Protein AF-A0A0L1IL24-F1 (afdb_monomer)

Radius of gyration: 21.47 Å; Cα contacts (8 Å, |Δi|>4): 349; chains: 1; bounding box: 56×59×45 Å

Organism: Aspergillus nomiae NRRL (strain ATCC 15546 / NRRL 13137 / CBS 260.88 / M93) (NCBI:txid1509407)

Nearest PDB structures (foldseek):
  5bka-assembly2_F  TM=6.724E-01  e=4.016E-04  Streptomyces coelicolor A3(2)
  5bka-assembly1_B  TM=7.786E-01  e=2.383E-03  Streptomyces coelicolor A3(2)
  5bka-assembly2_E  TM=7.182E-01  e=2.383E-03  Streptomyces coelicolor A3(2)
  4leh-assembly1_C  TM=7.958E-01  e=1.184E-02  [Clostridium] scindens ATCC 35704
  4l8p-assembly1_A  TM=6.908E-01  e=2.413E-02  Peptacetobacter hiranonis DSM 13275

InterPro domains:
  IPR032710 NTF2-like domain superfamily [SSF54427] (107-238)

Sequence (258 aa):
MNLGGCSEKTVLSAFKEMNSVQSRHSVDGLWLRHVHRVMDDGGVSSTDLKERFPSIPQKTTAISLDNQLFSPERSKVAPSVMPHLISAVTGAELNANGPRTLAQSFYYQYATAIAAKHLWDQEVPRFYADNAVFHNQNGVDYRGDQIWPWATRLFGEFEKLSHDFVRIWEVQNDDGTVDLVSQIVRHIWAPGNNSDQPTVSIPLSMVCKISANNTPRTVGGLQFSEVWLYWDTTSLLPYFPADSVVLSSRNIFDQEAK

Structure (mmCIF, N/CA/C/O backbone):
data_AF-A0A0L1IL24-F1
#
_entry.id   AF-A0A0L1IL24-F1
#
loop_
_atom_site.group_PDB
_atom_site.id
_atom_site.type_symbol
_atom_site.label_atom_id
_atom_site.label_alt_id
_atom_site.label_comp_id
_atom_site.label_asym_id
_atom_site.label_entity_id
_atom_site.label_seq_id
_atom_site.pdbx_PDB_ins_code
_atom_site.Cartn_x
_atom_site.Cartn_y
_atom_site.Cartn_z
_atom_site.occupancy
_atom_site.B_iso_or_equiv
_atom_site.auth_seq_id
_atom_site.auth_comp_id
_atom_site.auth_asym_id
_atom_site.auth_atom_id
_atom_site.pdbx_PDB_model_num
ATOM 1 N N . MET A 1 1 ? -34.459 14.656 13.031 1.00 30.53 1 MET A N 1
ATOM 2 C CA . MET A 1 1 ? -33.741 14.557 11.743 1.00 30.53 1 MET A CA 1
ATOM 3 C C . MET A 1 1 ? -33.303 13.113 11.596 1.00 30.53 1 MET A C 1
ATOM 5 O O . MET A 1 1 ? -32.505 12.660 12.402 1.00 30.53 1 MET A O 1
ATOM 9 N N . ASN A 1 2 ? -33.923 12.373 10.674 1.00 22.05 2 ASN A N 1
ATOM 10 C CA . ASN A 1 2 ? -33.591 10.974 10.402 1.00 22.05 2 ASN A CA 1
ATOM 11 C C . ASN A 1 2 ? -32.279 10.925 9.615 1.00 22.05 2 ASN A C 1
ATOM 13 O O . ASN A 1 2 ? -32.232 11.405 8.485 1.00 22.05 2 ASN A O 1
ATOM 17 N N . LEU A 1 3 ? -31.231 10.360 10.213 1.00 25.83 3 LEU A N 1
ATOM 18 C CA . LEU A 1 3 ? -30.038 9.937 9.487 1.00 25.83 3 LEU A CA 1
ATOM 19 C C . LEU A 1 3 ? -30.411 8.660 8.727 1.00 25.83 3 LEU A C 1
ATOM 21 O O . LEU A 1 3 ? -30.790 7.658 9.331 1.00 25.83 3 LEU A O 1
ATOM 25 N N . GLY A 1 4 ? -30.409 8.748 7.398 1.00 25.56 4 GLY A N 1
ATOM 26 C CA . GLY A 1 4 ? -30.762 7.647 6.510 1.00 25.56 4 GLY A CA 1
ATOM 27 C C . GLY A 1 4 ? -29.810 6.472 6.704 1.00 25.56 4 GLY A C 1
ATOM 28 O O . GLY A 1 4 ? -28.605 6.612 6.512 1.00 25.56 4 GLY A O 1
ATOM 29 N N . GLY A 1 5 ? -30.366 5.321 7.083 1.00 27.41 5 GLY A N 1
ATOM 30 C CA . GLY A 1 5 ? -29.639 4.060 7.135 1.00 27.41 5 GLY A CA 1
ATOM 31 C C . GLY A 1 5 ? -29.077 3.730 5.756 1.00 27.41 5 GLY A C 1
ATOM 32 O O . GLY A 1 5 ? -29.824 3.594 4.785 1.00 27.41 5 GLY A O 1
ATOM 33 N N . CYS A 1 6 ? -27.753 3.632 5.669 1.00 36.69 6 CYS A N 1
ATOM 34 C CA . CYS A 1 6 ? -27.078 3.136 4.482 1.00 36.69 6 CYS A CA 1
ATOM 35 C C . CYS A 1 6 ? -27.458 1.657 4.326 1.00 36.69 6 CYS A C 1
ATOM 37 O O . CYS A 1 6 ? -27.092 0.827 5.154 1.00 36.69 6 CYS A O 1
ATOM 39 N N . SER A 1 7 ? -28.282 1.343 3.325 1.00 39.56 7 SER A N 1
ATOM 40 C CA . SER A 1 7 ? -28.797 -0.013 3.136 1.00 39.56 7 SER A CA 1
ATOM 41 C C . SER A 1 7 ? -27.683 -0.963 2.692 1.00 39.56 7 SER A C 1
ATOM 43 O O . SER A 1 7 ? -26.887 -0.606 1.828 1.00 39.56 7 SER A O 1
ATOM 45 N N . GLU A 1 8 ? -27.701 -2.192 3.199 1.00 37.12 8 GLU A N 1
ATOM 46 C CA . GLU A 1 8 ? -26.885 -3.364 2.823 1.00 37.12 8 GLU A CA 1
ATOM 47 C C . GLU A 1 8 ? -26.631 -3.512 1.303 1.00 37.12 8 GLU A C 1
ATOM 49 O O . GLU A 1 8 ? -25.557 -3.921 0.857 1.00 37.12 8 GLU A O 1
ATOM 54 N N . LYS A 1 9 ? -27.584 -3.061 0.474 1.00 37.56 9 LYS A N 1
ATOM 55 C CA . LYS A 1 9 ? -27.475 -3.011 -0.993 1.00 37.56 9 LYS A CA 1
ATOM 56 C C . LYS A 1 9 ? -26.315 -2.145 -1.501 1.00 37.56 9 LYS A C 1
ATOM 58 O O . LYS A 1 9 ? -25.768 -2.447 -2.558 1.00 37.56 9 LYS A O 1
ATOM 63 N N . THR A 1 10 ? -25.925 -1.099 -0.775 1.00 42.25 10 THR A N 1
ATOM 64 C CA . THR A 1 10 ? -24.838 -0.179 -1.151 1.00 42.25 10 THR A CA 1
ATOM 65 C C . THR A 1 10 ? -23.470 -0.843 -0.996 1.00 42.25 10 THR A C 1
ATOM 67 O O . THR A 1 10 ? -22.622 -0.710 -1.876 1.00 42.25 10 THR A O 1
ATOM 70 N N . VAL A 1 11 ? -23.283 -1.620 0.075 1.00 41.38 11 VAL A N 1
ATOM 71 C CA . VAL A 1 11 ? -22.050 -2.376 0.348 1.00 41.38 11 VAL A CA 1
ATOM 72 C C . VAL A 1 11 ? -21.882 -3.487 -0.695 1.00 41.38 11 VAL A C 1
ATOM 74 O O . VAL A 1 11 ? -20.874 -3.536 -1.397 1.00 41.38 11 VAL A O 1
ATOM 77 N N . LEU A 1 12 ? -22.928 -4.289 -0.918 1.00 43.69 12 LEU A N 1
ATOM 78 C CA . LEU A 1 12 ? -22.959 -5.324 -1.960 1.00 43.69 12 LEU A CA 1
ATOM 79 C C . LEU A 1 12 ? -22.771 -4.763 -3.382 1.00 43.69 12 LEU A C 1
ATOM 81 O O . LEU A 1 12 ? -22.179 -5.429 -4.230 1.00 43.69 12 LEU A O 1
ATOM 85 N N . SER A 1 13 ? -23.264 -3.554 -3.669 1.00 42.97 13 SER A N 1
ATOM 86 C CA . SER A 1 13 ? -23.062 -2.898 -4.967 1.00 42.97 13 SER A CA 1
ATOM 87 C C . SER A 1 13 ? -21.610 -2.459 -5.170 1.00 42.97 13 SER A C 1
ATOM 89 O O . SER A 1 13 ? -21.084 -2.649 -6.264 1.00 42.97 13 SER A O 1
ATOM 91 N N . ALA A 1 14 ? -20.953 -1.925 -4.134 1.00 46.62 14 ALA A N 1
ATOM 92 C CA . ALA A 1 14 ? -19.541 -1.545 -4.194 1.00 46.62 14 ALA A CA 1
ATOM 93 C C . ALA A 1 14 ? -18.642 -2.767 -4.456 1.00 46.62 14 ALA A C 1
ATOM 95 O O . ALA A 1 14 ? -17.796 -2.728 -5.349 1.00 46.62 14 ALA A O 1
ATOM 96 N N . PHE A 1 15 ? -18.898 -3.889 -3.775 1.00 46.19 15 PHE A N 1
ATOM 97 C CA . PHE A 1 15 ? -18.158 -5.136 -3.993 1.00 46.19 15 PHE A CA 1
ATOM 98 C C . PHE A 1 15 ? -18.446 -5.780 -5.361 1.00 46.19 15 PHE A C 1
ATOM 100 O O . PHE A 1 15 ? -17.533 -6.269 -6.020 1.00 46.19 15 PHE A O 1
ATOM 107 N N . LYS A 1 16 ? -19.686 -5.724 -5.870 1.00 49.44 16 LYS A N 1
ATOM 108 C CA . LYS A 1 16 ? -20.003 -6.190 -7.237 1.00 49.44 16 LYS A CA 1
ATOM 109 C C . LYS A 1 16 ? -19.302 -5.365 -8.321 1.00 49.44 16 LYS A C 1
ATOM 111 O O . LYS A 1 16 ? -18.848 -5.933 -9.315 1.00 49.44 16 LYS A O 1
ATOM 116 N N . GLU A 1 17 ? -19.188 -4.052 -8.127 1.00 48.25 17 GLU A N 1
ATOM 117 C CA . GLU A 1 17 ? -18.434 -3.161 -9.016 1.00 48.25 17 GLU A CA 1
ATOM 118 C C . GLU A 1 17 ? -16.936 -3.536 -9.008 1.00 48.25 17 GLU A C 1
ATOM 120 O O . GLU A 1 17 ? -16.343 -3.699 -10.077 1.00 48.25 17 GLU A O 1
ATOM 125 N N . MET A 1 18 ? -16.367 -3.835 -7.828 1.00 49.47 18 MET A N 1
ATOM 126 C CA . MET A 1 18 ? -15.002 -4.369 -7.668 1.00 49.47 18 MET A CA 1
ATOM 127 C C . MET A 1 18 ? -14.793 -5.712 -8.402 1.00 49.47 18 MET A C 1
ATOM 129 O O . MET A 1 18 ? -13.779 -5.884 -9.084 1.00 49.47 18 MET A O 1
ATOM 133 N N . ASN A 1 19 ? -15.763 -6.638 -8.338 1.00 44.53 19 ASN A N 1
ATOM 134 C CA . ASN A 1 19 ? -15.685 -7.958 -8.992 1.00 44.53 19 ASN A CA 1
ATOM 135 C C . ASN A 1 19 ? -15.616 -7.839 -10.526 1.00 44.53 19 ASN A C 1
ATOM 137 O O . ASN A 1 19 ? -14.986 -8.660 -11.197 1.00 44.53 19 ASN A O 1
ATOM 141 N N . SER A 1 20 ? -16.268 -6.825 -11.103 1.00 45.00 20 SER A N 1
ATOM 142 C CA . SER A 1 20 ? -16.340 -6.642 -12.558 1.00 45.00 20 SER A CA 1
ATOM 143 C C . SER A 1 20 ? -15.012 -6.199 -13.186 1.00 45.00 20 SER A C 1
ATOM 145 O O . SER A 1 20 ? -14.735 -6.542 -14.336 1.00 45.00 20 SER A O 1
ATOM 147 N N . VAL A 1 21 ? -14.172 -5.494 -12.419 1.00 42.38 21 VAL A N 1
ATOM 148 C CA . VAL A 1 21 ? -12.882 -4.960 -12.881 1.00 42.38 21 VAL A CA 1
ATOM 149 C C . VAL A 1 21 ? -11.762 -6.004 -12.763 1.00 42.38 21 VAL A C 1
ATOM 151 O O . VAL A 1 21 ? -10.908 -6.067 -13.642 1.00 42.38 21 VAL A O 1
ATOM 154 N N . GLN A 1 22 ? -11.782 -6.873 -11.742 1.00 41.22 22 GLN A N 1
ATOM 155 C CA . GLN A 1 22 ? -10.706 -7.856 -11.499 1.00 41.22 22 GLN A CA 1
ATOM 156 C C . GLN A 1 22 ? -10.981 -9.285 -12.011 1.00 41.22 22 GLN A C 1
ATOM 158 O O . GLN A 1 22 ? -10.037 -10.044 -12.240 1.00 41.22 22 GLN A O 1
ATOM 163 N N . SER A 1 23 ? -12.241 -9.667 -12.264 1.00 40.59 23 SER A N 1
ATOM 164 C CA . SER A 1 23 ? -12.596 -11.025 -12.735 1.00 40.59 23 SER A CA 1
ATOM 165 C C . SER A 1 23 ? -12.109 -11.374 -14.146 1.00 40.59 23 SER A C 1
ATOM 167 O O . SER A 1 23 ? -12.217 -12.528 -14.554 1.00 40.59 23 SER A O 1
ATOM 169 N N . ARG A 1 24 ? -11.543 -10.420 -14.897 1.00 41.47 24 ARG A N 1
ATOM 170 C CA . ARG A 1 24 ? -10.957 -10.717 -16.212 1.00 41.47 24 ARG A CA 1
ATOM 171 C C . ARG A 1 24 ? -9.568 -11.359 -16.131 1.00 41.47 24 ARG A C 1
ATOM 173 O O . ARG A 1 24 ? -9.194 -12.014 -17.099 1.00 41.47 24 ARG A O 1
ATOM 180 N N . HIS A 1 25 ? -8.839 -11.235 -15.011 1.00 41.09 25 HIS A N 1
ATOM 181 C CA . HIS A 1 25 ? -7.426 -11.655 -14.937 1.00 41.09 25 HIS A CA 1
ATOM 182 C C . HIS A 1 25 ? -6.978 -12.376 -13.642 1.00 41.09 25 HIS A C 1
ATOM 184 O O . HIS A 1 25 ? -5.832 -12.809 -13.577 1.00 41.09 25 HIS A O 1
ATOM 190 N N . SER A 1 26 ? -7.832 -12.571 -12.626 1.00 39.12 26 SER A N 1
ATOM 191 C CA . SER A 1 26 ? -7.454 -13.323 -11.408 1.00 39.12 26 SER A CA 1
ATOM 192 C C . SER A 1 26 ? -7.795 -14.815 -11.524 1.00 39.12 26 SER A C 1
ATOM 194 O O . SER A 1 26 ? -8.965 -15.177 -11.645 1.00 39.12 26 SER A O 1
ATOM 196 N N . VAL A 1 27 ? -6.775 -15.679 -11.481 1.00 37.03 27 VAL A N 1
ATOM 197 C CA . VAL A 1 27 ? -6.890 -17.121 -11.772 1.00 37.03 27 VAL A CA 1
ATOM 198 C C . VAL A 1 27 ? -7.478 -17.953 -10.622 1.00 37.03 27 VAL A C 1
ATOM 200 O O . VAL A 1 27 ? -7.986 -19.032 -10.894 1.00 37.03 27 VAL A O 1
ATOM 203 N N . ASP A 1 28 ? -7.545 -17.476 -9.373 1.00 45.31 28 ASP A N 1
ATOM 204 C CA . ASP A 1 28 ? -7.780 -18.410 -8.250 1.00 45.31 28 ASP A CA 1
ATOM 205 C C . ASP A 1 28 ? -8.986 -18.168 -7.341 1.00 45.31 28 ASP A C 1
ATOM 207 O O . ASP A 1 28 ? -9.130 -18.870 -6.343 1.00 45.31 28 ASP A O 1
ATOM 211 N N . GLY A 1 29 ? -9.900 -17.232 -7.630 1.00 39.72 29 GLY A N 1
ATOM 212 C CA . GLY A 1 29 ? -11.165 -17.093 -6.874 1.00 39.72 29 GLY A CA 1
ATOM 213 C C . GLY A 1 29 ? -11.027 -16.933 -5.341 1.00 39.72 29 GLY A C 1
ATOM 214 O O . GLY A 1 29 ? -12.032 -16.919 -4.630 1.00 39.72 29 GLY A O 1
ATOM 215 N N . LEU A 1 30 ? -9.801 -16.811 -4.819 1.00 45.09 30 LEU A N 1
ATOM 216 C CA . LEU A 1 30 ? -9.450 -16.680 -3.407 1.00 45.09 30 LEU A CA 1
ATOM 217 C C . LEU A 1 30 ? -9.927 -15.326 -2.887 1.00 45.09 30 LEU A C 1
ATOM 219 O O . LEU A 1 30 ? -10.472 -15.230 -1.793 1.00 45.09 30 LEU A O 1
ATOM 223 N N . TRP A 1 31 ? -9.813 -14.313 -3.747 1.00 46.78 31 TRP A N 1
ATOM 224 C CA . TRP A 1 31 ? -10.365 -12.983 -3.552 1.00 46.78 31 TRP A CA 1
ATOM 225 C C . TRP A 1 31 ? -11.890 -13.011 -3.401 1.00 46.78 31 TRP A C 1
ATOM 227 O O . TRP A 1 31 ? -12.410 -12.479 -2.426 1.00 46.78 31 TRP A O 1
ATOM 237 N N . LEU A 1 32 ? -12.605 -13.720 -4.290 1.00 44.03 32 LEU A N 1
ATOM 238 C CA . LEU A 1 32 ? -14.055 -13.899 -4.165 1.00 44.03 32 LEU A CA 1
ATOM 239 C C . LEU A 1 32 ? -14.399 -14.583 -2.844 1.00 44.03 32 LEU A C 1
ATOM 241 O O . LEU A 1 32 ? -15.308 -14.124 -2.179 1.00 44.03 32 LEU A O 1
ATOM 245 N N . ARG A 1 33 ? -13.667 -15.620 -2.416 1.00 48.12 33 ARG A N 1
ATOM 246 C CA . ARG A 1 33 ? -13.925 -16.294 -1.129 1.00 48.12 33 ARG A CA 1
ATOM 247 C C . ARG A 1 33 ? -13.598 -15.433 0.089 1.00 48.12 33 ARG A C 1
ATOM 249 O O . ARG A 1 33 ? -14.267 -15.586 1.101 1.00 48.12 33 ARG A O 1
ATOM 256 N N . HIS A 1 34 ? -12.597 -14.560 0.021 1.00 50.50 34 HIS A N 1
ATOM 257 C CA . HIS A 1 34 ? -12.254 -13.651 1.116 1.00 50.50 34 HIS A CA 1
ATOM 258 C C . HIS A 1 34 ? -13.281 -12.518 1.227 1.00 50.50 34 HIS A C 1
ATOM 260 O O . HIS A 1 34 ? -13.823 -12.297 2.302 1.00 50.50 34 HIS A O 1
ATOM 266 N N . VAL A 1 35 ? -13.643 -11.895 0.102 1.00 50.44 35 VAL A N 1
ATOM 267 C CA . VAL A 1 35 ? -14.731 -10.907 0.034 1.00 50.44 35 VAL A CA 1
ATOM 268 C C . VAL A 1 35 ? -16.069 -11.550 0.421 1.00 50.44 35 VAL A C 1
ATOM 270 O O . VAL A 1 35 ? -16.812 -10.971 1.199 1.00 50.44 35 VAL A O 1
ATOM 273 N N . HIS A 1 36 ? -16.357 -12.776 -0.034 1.00 47.56 36 HIS A N 1
ATOM 274 C CA . HIS A 1 36 ? -17.535 -13.534 0.399 1.00 47.56 36 HIS A CA 1
ATOM 275 C C . HIS A 1 36 ? -17.484 -13.893 1.881 1.00 47.56 36 HIS A C 1
ATOM 277 O O . HIS A 1 36 ? -18.503 -13.755 2.524 1.00 47.56 36 HIS A O 1
ATOM 283 N N . ARG A 1 37 ? -16.344 -14.279 2.467 1.00 48.00 37 ARG A N 1
ATOM 284 C CA . ARG A 1 37 ? -16.239 -14.534 3.917 1.00 48.00 37 ARG A CA 1
ATOM 285 C C . ARG A 1 37 ? -16.504 -13.270 4.736 1.00 48.00 37 ARG A C 1
ATOM 287 O O . ARG A 1 37 ? -17.227 -13.342 5.718 1.00 48.00 37 ARG A O 1
ATOM 294 N N . VAL A 1 38 ? -15.987 -12.121 4.297 1.00 48.53 38 VAL A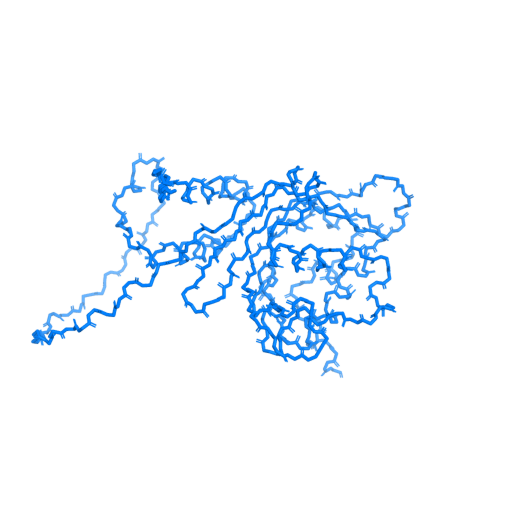 N 1
ATOM 295 C CA . VAL A 1 38 ? -16.308 -10.808 4.888 1.00 48.53 38 VAL A CA 1
ATOM 296 C C . VAL A 1 38 ? -17.810 -10.481 4.755 1.00 48.53 38 VAL A C 1
ATOM 298 O O . VAL A 1 38 ? -18.340 -9.718 5.556 1.00 48.53 38 VAL A O 1
ATOM 301 N N . MET A 1 39 ? -18.517 -11.074 3.784 1.00 40.91 39 MET A N 1
ATOM 302 C CA . MET A 1 39 ? -19.952 -10.858 3.546 1.00 40.91 39 MET A CA 1
ATOM 303 C C . MET A 1 39 ? -20.893 -11.947 4.120 1.00 40.91 39 MET A C 1
ATOM 305 O O . MET A 1 39 ? -22.024 -11.621 4.469 1.00 40.91 39 MET A O 1
ATOM 309 N N . ASP A 1 40 ? -20.480 -13.214 4.231 1.00 39.72 40 ASP A N 1
ATOM 310 C CA . ASP A 1 40 ? -21.334 -14.369 4.575 1.00 39.72 40 ASP A CA 1
ATOM 311 C C . ASP A 1 40 ? -21.575 -14.495 6.091 1.00 39.72 40 ASP A C 1
ATOM 313 O O . ASP A 1 40 ? -22.635 -14.976 6.498 1.00 39.72 40 ASP A O 1
ATOM 317 N N . ASP A 1 41 ? -20.684 -13.954 6.931 1.00 42.78 41 ASP A N 1
ATOM 318 C CA . ASP A 1 41 ? -20.945 -13.765 8.370 1.00 42.78 41 ASP A CA 1
ATOM 319 C C . ASP A 1 41 ? -22.056 -12.712 8.633 1.00 42.78 41 ASP A C 1
ATOM 321 O O . ASP A 1 41 ? -22.499 -12.534 9.766 1.00 42.78 41 ASP A O 1
ATOM 325 N N . GLY A 1 42 ? -22.567 -12.061 7.574 1.00 40.31 42 GLY A N 1
ATOM 326 C CA . GLY A 1 42 ? -23.728 -11.162 7.569 1.00 40.31 42 GLY A CA 1
ATOM 327 C C . GLY A 1 42 ? -25.078 -11.808 7.206 1.00 40.31 42 GLY A C 1
ATOM 328 O O . GLY A 1 42 ? -26.080 -11.102 7.148 1.00 40.31 42 GLY A O 1
ATOM 329 N N . GLY A 1 43 ? -25.149 -13.128 6.978 1.00 33.34 43 GLY A N 1
ATOM 330 C CA . GLY A 1 43 ? -26.419 -13.868 6.903 1.00 33.34 43 GLY A CA 1
ATOM 331 C C . GLY A 1 43 ? -27.268 -13.670 5.636 1.00 33.34 43 GLY A C 1
ATOM 332 O O . GLY A 1 43 ? -28.419 -13.241 5.725 1.00 33.34 43 GLY A O 1
ATOM 333 N N . VAL A 1 44 ? -26.775 -14.091 4.463 1.00 33.53 44 VAL A N 1
ATOM 334 C CA . VAL A 1 44 ? -27.574 -14.141 3.217 1.00 33.53 44 VAL A CA 1
ATOM 335 C C . VAL A 1 44 ? -27.673 -15.570 2.657 1.00 33.53 44 VAL A C 1
ATOM 337 O O . VAL A 1 44 ? -26.682 -16.275 2.497 1.00 33.53 44 VAL A O 1
ATOM 340 N N . SER A 1 45 ? -28.899 -16.008 2.337 1.00 32.47 45 SER A N 1
ATOM 341 C CA . SER A 1 45 ? -29.210 -17.326 1.756 1.00 32.47 45 SER A CA 1
ATOM 342 C C . SER A 1 45 ? -28.815 -17.429 0.273 1.00 32.47 45 SER A C 1
ATOM 344 O O . SER A 1 45 ? -29.189 -16.594 -0.548 1.00 32.47 45 SER A O 1
ATOM 346 N N . SER A 1 46 ? -28.136 -18.525 -0.082 1.00 34.66 46 SER A N 1
ATOM 347 C CA . SER A 1 46 ? -27.540 -18.861 -1.392 1.00 34.66 46 SER A CA 1
ATOM 348 C C . SER A 1 46 ? -28.526 -19.080 -2.566 1.00 34.66 46 SER A C 1
ATOM 350 O O . SER A 1 46 ? -28.119 -19.560 -3.629 1.00 34.66 46 SER A O 1
ATOM 352 N N . THR A 1 47 ? -29.821 -18.795 -2.437 1.00 30.19 47 THR A N 1
ATOM 353 C CA . THR A 1 47 ? -30.825 -19.288 -3.402 1.00 30.19 47 THR A CA 1
ATOM 354 C C . THR A 1 47 ? -31.070 -18.437 -4.656 1.00 30.19 47 THR A C 1
ATOM 356 O O . THR A 1 47 ? -31.668 -18.961 -5.590 1.00 30.19 47 THR A O 1
ATOM 359 N N . ASP A 1 48 ? -30.533 -17.219 -4.777 1.00 32.84 48 ASP A N 1
ATOM 360 C CA . ASP A 1 48 ? -30.834 -16.327 -5.923 1.00 32.84 48 ASP A CA 1
ATOM 361 C C . ASP A 1 48 ? -29.783 -16.300 -7.059 1.00 32.84 48 ASP A C 1
ATOM 363 O O . ASP A 1 48 ? -29.881 -15.506 -7.994 1.00 32.84 48 ASP A O 1
ATOM 367 N N . LEU A 1 49 ? -28.775 -17.180 -7.043 1.00 32.53 49 LEU A N 1
ATOM 368 C CA . LEU A 1 49 ? -27.672 -17.166 -8.027 1.00 32.53 49 LEU A CA 1
ATOM 369 C C . LEU A 1 49 ? -27.814 -18.149 -9.208 1.00 32.53 49 LEU A C 1
ATOM 371 O O . LEU A 1 49 ? -26.887 -18.279 -10.007 1.00 32.53 49 LEU A O 1
ATOM 375 N N . LYS A 1 50 ? -28.954 -18.837 -9.368 1.00 30.77 50 LYS A N 1
ATOM 376 C CA . LYS A 1 50 ? -29.103 -19.905 -10.382 1.00 30.77 50 LYS A CA 1
ATOM 377 C C . LYS A 1 50 ? -29.584 -19.481 -11.776 1.00 30.77 50 LYS A C 1
ATOM 379 O O . LYS A 1 50 ? -29.515 -20.305 -12.680 1.00 30.77 50 LYS A O 1
ATOM 384 N N . GLU A 1 51 ? -30.020 -18.242 -12.006 1.00 31.52 51 GLU A N 1
ATOM 385 C CA . GLU A 1 51 ? -30.755 -17.923 -13.248 1.00 31.52 51 GLU A CA 1
ATOM 386 C C . GLU A 1 51 ? -29.977 -17.258 -14.400 1.00 31.52 51 GLU A C 1
ATOM 388 O O . GLU A 1 51 ? -30.601 -16.904 -15.399 1.00 31.52 51 GLU A O 1
ATOM 393 N N . ARG A 1 52 ? -28.642 -17.098 -14.368 1.00 30.09 52 ARG A N 1
ATOM 394 C CA . ARG A 1 52 ? -27.961 -16.376 -15.477 1.00 30.09 52 ARG A CA 1
ATOM 395 C C . ARG A 1 52 ? -26.692 -16.944 -16.111 1.00 30.09 52 ARG A C 1
ATOM 397 O O . ARG A 1 52 ? -26.162 -16.279 -16.995 1.00 30.09 52 ARG A O 1
ATOM 404 N N . PHE A 1 53 ? -26.251 -18.163 -15.799 1.00 29.19 53 PHE A N 1
ATOM 405 C CA . PHE A 1 53 ? -25.113 -18.767 -16.515 1.00 29.19 53 PHE A CA 1
ATOM 406 C C . PHE A 1 53 ? -25.293 -20.282 -16.733 1.00 29.19 53 PHE A C 1
ATOM 408 O O . PHE A 1 53 ? -25.632 -20.987 -15.781 1.00 29.19 53 PHE A O 1
ATOM 415 N N . PRO A 1 54 ? -25.086 -20.812 -17.959 1.00 30.02 54 PRO A N 1
ATOM 416 C CA . PRO A 1 54 ? -25.193 -22.241 -18.220 1.00 30.02 54 PRO A CA 1
ATOM 417 C C . PRO A 1 54 ? -24.040 -23.016 -17.561 1.00 30.02 54 PRO A C 1
ATOM 419 O O . PRO A 1 54 ? -22.868 -22.670 -17.674 1.00 30.02 54 PRO A O 1
ATOM 422 N N . SER A 1 55 ? -24.453 -24.061 -16.849 1.00 31.84 55 SER A N 1
ATOM 423 C CA . SER A 1 55 ? -23.703 -25.086 -16.113 1.00 31.84 55 SER A CA 1
ATOM 424 C C . SER A 1 55 ? -22.311 -25.490 -16.641 1.00 31.84 55 SER A C 1
ATOM 426 O O . SER A 1 55 ? -22.151 -25.944 -17.770 1.00 31.84 55 SER A O 1
ATOM 428 N N . ILE A 1 56 ? -21.324 -25.467 -15.735 1.00 30.33 56 ILE A N 1
ATOM 429 C CA . ILE A 1 56 ? -20.114 -26.306 -15.788 1.00 30.33 56 ILE A CA 1
ATOM 430 C C . ILE A 1 56 ? -20.388 -27.539 -14.899 1.00 30.33 56 ILE A C 1
ATOM 432 O O . ILE A 1 56 ? -20.901 -27.369 -13.788 1.00 30.33 56 ILE A O 1
ATOM 436 N N . PRO A 1 57 ? -20.110 -28.776 -15.350 1.00 29.12 57 PRO A N 1
ATOM 437 C CA . PRO A 1 57 ? -20.551 -29.988 -14.663 1.00 29.12 57 PRO A CA 1
ATOM 438 C C . PRO A 1 57 ? -19.821 -30.198 -13.330 1.00 29.12 57 PRO A C 1
ATOM 440 O O . PRO A 1 57 ? -18.602 -30.360 -13.287 1.00 29.12 57 PRO A O 1
ATOM 443 N N . GLN A 1 58 ? -20.585 -30.261 -12.237 1.00 30.08 58 GLN A N 1
ATOM 444 C CA . GLN A 1 58 ? -20.099 -30.762 -10.955 1.00 30.08 58 GLN A CA 1
ATOM 445 C C . GLN A 1 58 ? -20.181 -32.290 -10.941 1.00 30.08 58 GLN A C 1
ATOM 447 O O . GLN A 1 58 ? -21.244 -32.880 -11.120 1.00 30.08 58 GLN A O 1
ATOM 452 N N . LYS A 1 59 ? -19.038 -32.936 -10.714 1.00 28.67 59 LYS A N 1
ATOM 453 C CA . LYS A 1 59 ? -18.944 -34.374 -10.470 1.00 28.67 59 LYS A CA 1
ATOM 454 C C . LYS A 1 59 ? -19.329 -34.624 -9.009 1.00 28.67 59 LYS A C 1
ATOM 456 O O . LYS A 1 59 ? -18.538 -34.369 -8.107 1.00 28.67 59 LYS A O 1
ATOM 461 N N . THR A 1 60 ? -20.564 -35.055 -8.775 1.00 29.14 60 THR A N 1
ATOM 462 C CA . THR A 1 60 ? -21.071 -35.396 -7.441 1.00 29.14 60 THR A CA 1
ATOM 463 C C . THR A 1 60 ? -20.631 -36.809 -7.066 1.00 29.14 60 THR A C 1
ATOM 465 O O . THR A 1 60 ? -21.022 -37.771 -7.723 1.00 29.14 60 THR A O 1
ATOM 468 N N . THR A 1 61 ? -19.868 -36.946 -5.983 1.00 27.86 61 THR A N 1
ATOM 469 C CA . THR A 1 61 ? -19.759 -38.211 -5.244 1.00 27.86 61 THR A CA 1
ATOM 470 C C . THR A 1 61 ? -20.517 -38.018 -3.938 1.00 27.86 61 THR A C 1
ATOM 472 O O . THR A 1 61 ? -20.104 -37.230 -3.091 1.00 27.86 61 THR A O 1
ATOM 475 N N . ALA A 1 62 ? -21.666 -38.679 -3.809 1.00 26.94 62 ALA A N 1
ATOM 476 C CA . ALA A 1 62 ? -22.467 -38.671 -2.594 1.00 26.94 62 ALA A CA 1
ATOM 477 C C . ALA A 1 62 ? -21.811 -39.569 -1.536 1.00 26.94 62 ALA A C 1
ATOM 479 O O . ALA A 1 62 ? -21.545 -40.740 -1.801 1.00 26.94 62 ALA A O 1
ATOM 480 N N . ILE A 1 63 ? -21.581 -39.030 -0.339 1.00 27.95 63 ILE A N 1
ATOM 481 C CA . ILE A 1 63 ? -21.328 -39.823 0.865 1.00 27.95 63 ILE A CA 1
ATOM 482 C C . ILE A 1 63 ? -22.541 -39.620 1.769 1.00 27.95 63 ILE A C 1
ATOM 484 O O . ILE A 1 63 ? -22.814 -38.511 2.221 1.00 27.95 63 ILE A O 1
ATOM 488 N N . SER A 1 64 ? -23.292 -40.703 1.957 1.00 31.06 64 SER A N 1
ATOM 489 C CA . SER A 1 64 ? -24.372 -40.826 2.934 1.00 31.06 64 SER A CA 1
ATOM 490 C C . SER A 1 64 ? -23.761 -40.952 4.325 1.00 31.06 64 SER A C 1
ATOM 492 O O . SER A 1 64 ? -22.906 -41.814 4.525 1.00 31.06 64 SER A O 1
ATOM 494 N N . LEU A 1 65 ? -24.206 -40.134 5.277 1.00 29.20 65 LEU A N 1
ATOM 495 C CA . LEU A 1 65 ? -23.957 -40.347 6.699 1.00 29.20 65 LEU A CA 1
ATOM 496 C C . LEU A 1 65 ? -25.268 -40.174 7.461 1.00 29.20 65 LEU A C 1
ATOM 498 O O . LEU A 1 65 ? -25.971 -39.175 7.317 1.00 29.20 65 LEU A O 1
ATOM 502 N N . ASP A 1 66 ? -25.581 -41.229 8.201 1.00 28.77 66 ASP A N 1
ATOM 503 C CA . ASP A 1 66 ? -26.822 -41.491 8.906 1.00 28.77 66 ASP A CA 1
ATOM 504 C C . ASP A 1 66 ? -27.181 -40.450 9.971 1.00 28.77 66 ASP A C 1
ATOM 506 O O . ASP A 1 66 ? -26.337 -39.890 10.672 1.00 28.77 66 ASP A O 1
ATOM 510 N N . ASN A 1 67 ? -28.494 -40.284 10.130 1.00 33.34 67 ASN A N 1
ATOM 511 C CA . ASN A 1 67 ? -29.146 -39.621 11.250 1.00 33.34 67 ASN A CA 1
ATOM 512 C C . ASN A 1 67 ? -28.732 -40.258 12.586 1.00 33.34 67 ASN A C 1
ATOM 514 O O . ASN A 1 67 ? -29.063 -41.416 12.846 1.00 33.34 67 ASN A O 1
ATOM 518 N N . GLN A 1 68 ? -28.150 -39.470 13.492 1.00 30.59 68 GLN A N 1
ATOM 519 C CA . GLN A 1 68 ? -28.257 -39.733 14.926 1.00 30.59 68 GLN A CA 1
ATOM 520 C C . GLN A 1 68 ? -28.761 -38.501 15.678 1.00 30.59 68 GLN A C 1
ATOM 522 O O . GLN A 1 68 ? -28.287 -37.382 15.497 1.00 30.59 68 GLN A O 1
ATOM 527 N N . LEU A 1 69 ? -29.774 -38.771 16.503 1.00 36.09 69 LEU A N 1
ATOM 528 C CA . LEU A 1 69 ? -30.442 -37.886 17.446 1.00 36.09 69 LEU A CA 1
ATOM 529 C C . LEU A 1 69 ? -29.446 -37.072 18.286 1.00 36.09 69 LEU A C 1
ATOM 531 O O . LEU A 1 69 ? -28.619 -37.653 18.982 1.00 36.09 69 LEU A O 1
ATOM 535 N N . PHE A 1 70 ? -29.639 -35.753 18.345 1.00 31.66 70 PHE A N 1
ATOM 536 C CA . PHE A 1 70 ? -29.157 -34.925 19.450 1.00 31.66 70 PHE A CA 1
ATOM 537 C C . PHE A 1 70 ? -30.275 -34.005 19.958 1.00 31.66 70 PHE A C 1
ATOM 539 O O . PHE A 1 70 ? -30.976 -33.350 19.187 1.00 31.66 70 PHE A O 1
ATOM 546 N N . SER A 1 71 ? -30.455 -34.028 21.279 1.00 31.86 71 SER A N 1
ATOM 547 C CA . SER A 1 71 ? -31.418 -33.260 22.075 1.00 31.86 71 SER A CA 1
ATOM 548 C C . SER A 1 71 ? -31.244 -31.738 21.938 1.00 31.86 71 SER A C 1
ATOM 550 O O . SER A 1 71 ? -30.133 -31.273 21.683 1.00 31.86 71 SER A O 1
ATOM 552 N N . PRO A 1 72 ? -32.297 -30.929 22.172 1.00 36.88 72 PRO A N 1
ATOM 553 C CA . PRO A 1 72 ? -32.224 -29.482 22.022 1.00 36.88 72 PRO A CA 1
ATOM 554 C C . PRO A 1 72 ? -31.637 -28.841 23.286 1.00 36.88 72 PRO A C 1
ATOM 556 O O . PRO A 1 72 ? -32.369 -28.447 24.195 1.00 36.88 72 PRO A O 1
ATOM 559 N N . GLU A 1 73 ? -30.315 -28.689 23.352 1.00 37.59 73 GLU A N 1
ATOM 560 C CA . GLU A 1 73 ? -29.751 -27.645 24.207 1.00 37.59 73 GLU A CA 1
ATOM 561 C C . GLU A 1 73 ? -30.023 -26.286 23.555 1.00 37.59 73 GLU A C 1
ATOM 563 O O . GLU A 1 73 ? -29.695 -26.046 22.392 1.00 37.59 73 GLU A O 1
ATOM 568 N N . ARG A 1 74 ? -30.666 -25.386 24.310 1.00 43.56 74 ARG A N 1
ATOM 569 C CA . ARG A 1 74 ? -30.823 -23.975 23.941 1.00 43.56 74 ARG A CA 1
ATOM 570 C C . ARG A 1 74 ? -29.437 -23.355 23.799 1.00 43.56 74 ARG A C 1
ATOM 572 O O . ARG A 1 74 ? -28.875 -22.855 24.772 1.00 43.56 74 ARG A O 1
ATOM 579 N N . SER A 1 75 ? -28.915 -23.371 22.580 1.00 40.06 75 SER A N 1
ATOM 580 C CA . SER A 1 75 ? -27.734 -22.612 22.210 1.00 40.06 75 SER A CA 1
ATOM 581 C C . SER A 1 75 ? -28.043 -21.131 22.434 1.00 40.06 75 SER A C 1
ATOM 583 O O . SER A 1 75 ? -28.952 -20.569 21.818 1.00 40.06 75 SER A O 1
ATOM 585 N N . LYS A 1 76 ? -27.341 -20.507 23.385 1.00 45.03 76 LYS A N 1
ATOM 586 C CA . LYS A 1 76 ? -27.304 -19.050 23.506 1.00 45.03 76 LYS A CA 1
ATOM 587 C C . LYS A 1 76 ? -26.666 -18.540 22.220 1.00 45.03 76 LYS A C 1
ATOM 589 O O . LYS A 1 76 ? -25.452 -18.619 22.069 1.00 45.03 76 LYS A O 1
ATOM 594 N N . VAL A 1 77 ? -27.493 -18.062 21.296 1.00 50.88 77 VAL A N 1
ATOM 595 C CA . VAL A 1 77 ? -27.032 -17.353 20.104 1.00 50.88 77 VAL A CA 1
ATOM 596 C C . VAL A 1 77 ? -26.231 -16.155 20.607 1.00 50.88 77 VAL A C 1
ATOM 598 O O . VAL A 1 77 ? -26.786 -15.264 21.254 1.00 50.88 77 VAL A O 1
ATOM 601 N N . ALA A 1 78 ? -24.912 -16.192 20.411 1.00 51.97 78 ALA A N 1
ATOM 602 C CA . ALA A 1 78 ? -24.063 -15.032 20.632 1.00 51.97 78 ALA A CA 1
ATOM 603 C C . ALA A 1 78 ? -24.618 -13.872 19.785 1.00 51.97 78 ALA A C 1
ATOM 605 O O . ALA A 1 78 ? -25.125 -14.130 18.690 1.00 51.97 78 ALA A O 1
ATOM 606 N N . PRO A 1 79 ? -24.599 -12.623 20.282 1.00 49.84 79 PRO A N 1
ATOM 607 C CA . PRO A 1 79 ? -25.081 -11.495 19.499 1.00 49.84 79 PRO A CA 1
ATOM 608 C C . PRO A 1 79 ? -24.386 -11.489 18.134 1.00 49.84 79 PRO A C 1
ATOM 610 O O . PRO A 1 79 ? -23.169 -11.639 18.058 1.00 49.84 79 PRO A O 1
ATOM 613 N N . SER A 1 80 ? -25.189 -11.378 17.074 1.00 53.47 80 SER A N 1
ATOM 614 C CA . SER A 1 80 ? -24.718 -11.270 15.695 1.00 53.47 80 SER A CA 1
ATOM 615 C C . SER A 1 80 ? -23.824 -10.037 15.586 1.00 53.47 80 SER A C 1
ATOM 617 O O . SER A 1 80 ? -24.317 -8.914 15.656 1.00 53.47 80 SER A O 1
ATOM 619 N N . VAL A 1 81 ? -22.522 -10.272 15.470 1.00 56.50 81 VAL A N 1
ATOM 620 C CA . VAL A 1 81 ? -21.480 -9.269 15.222 1.00 56.50 81 VAL A CA 1
ATOM 621 C C . VAL A 1 81 ? -21.670 -8.779 13.787 1.00 56.50 81 VAL A C 1
ATOM 623 O O . VAL A 1 81 ? -21.721 -9.613 12.884 1.00 56.50 81 VAL A O 1
ATOM 626 N N . MET A 1 82 ? -21.849 -7.474 13.559 1.00 68.44 82 MET A N 1
ATOM 627 C CA . MET A 1 82 ? -22.117 -6.947 12.211 1.00 68.44 82 MET A CA 1
ATOM 628 C C . MET A 1 82 ? -21.143 -5.826 11.841 1.00 68.44 82 MET A C 1
ATOM 630 O O . MET A 1 82 ? -21.213 -4.752 12.431 1.00 68.44 82 MET A O 1
ATOM 634 N N . PRO A 1 83 ? -20.281 -6.020 10.829 1.00 81.06 83 PRO A N 1
ATOM 635 C CA . PRO A 1 83 ? -19.394 -4.967 10.352 1.00 81.06 83 PRO A CA 1
ATOM 636 C C . PRO A 1 83 ? -20.182 -3.768 9.802 1.00 81.06 83 PRO A C 1
ATOM 638 O O . PRO A 1 83 ? -21.221 -3.915 9.149 1.00 81.06 83 PRO A O 1
ATOM 641 N N . HIS A 1 84 ? -19.668 -2.558 10.033 1.00 88.06 84 HIS A N 1
ATOM 642 C CA . HIS A 1 84 ? -20.336 -1.313 9.651 1.00 88.06 84 HIS A CA 1
ATOM 643 C C . HIS A 1 84 ? -19.471 -0.472 8.713 1.00 88.06 84 HIS A C 1
ATOM 645 O O . HIS A 1 84 ? -18.364 -0.072 9.064 1.00 88.06 84 HIS A O 1
ATOM 651 N N . LEU A 1 85 ? -19.986 -0.143 7.523 1.00 91.69 85 LEU A N 1
ATOM 652 C CA . LEU A 1 85 ? -19.335 0.822 6.633 1.00 91.69 85 LEU A CA 1
ATOM 653 C C . LEU A 1 85 ? -19.377 2.215 7.279 1.00 91.69 85 LEU A C 1
ATOM 655 O O . LEU A 1 85 ? -20.451 2.803 7.407 1.00 91.69 85 LEU A O 1
ATOM 659 N N . ILE A 1 86 ? -18.212 2.748 7.645 1.00 93.75 86 ILE A N 1
ATOM 660 C CA . ILE A 1 86 ? -18.088 4.049 8.321 1.00 93.75 86 ILE A CA 1
ATOM 661 C C . ILE A 1 86 ? -17.624 5.168 7.389 1.00 93.75 86 ILE A C 1
ATOM 663 O O . ILE A 1 86 ? -17.864 6.341 7.667 1.00 93.75 86 ILE A O 1
ATOM 667 N N . SER A 1 87 ? -16.980 4.827 6.271 1.00 94.62 87 SER A N 1
ATOM 668 C CA . SER A 1 87 ? -16.492 5.810 5.308 1.00 94.62 87 SER A CA 1
ATOM 669 C C . SER A 1 87 ? -16.362 5.201 3.917 1.00 94.62 87 SER A C 1
ATOM 671 O O . SER A 1 87 ? -15.963 4.048 3.759 1.00 94.62 87 SER A O 1
ATOM 673 N N . ALA A 1 88 ? -16.677 5.994 2.898 1.00 95.12 88 ALA A N 1
ATOM 674 C CA . ALA A 1 88 ? -16.374 5.702 1.506 1.00 95.12 88 ALA A CA 1
ATOM 675 C C . ALA A 1 88 ? -15.997 7.019 0.825 1.00 95.12 88 ALA A C 1
ATOM 677 O O . ALA A 1 88 ? -16.780 7.970 0.844 1.00 95.12 88 ALA A O 1
ATOM 678 N N . VAL A 1 89 ? -14.794 7.091 0.261 1.00 95.44 89 VAL A N 1
ATOM 679 C CA . VAL A 1 89 ? -14.258 8.315 -0.344 1.00 95.44 89 VAL A CA 1
ATOM 680 C C . VAL A 1 89 ? -13.609 8.001 -1.684 1.00 95.44 89 VAL A C 1
ATOM 682 O O . VAL A 1 89 ? -12.916 6.995 -1.843 1.00 95.44 89 VAL A O 1
ATOM 685 N N . THR A 1 90 ? -13.854 8.846 -2.677 1.00 96.56 90 THR A N 1
ATOM 686 C CA . THR A 1 90 ? -13.167 8.770 -3.971 1.00 96.56 90 THR A CA 1
ATOM 687 C C . THR A 1 90 ? -11.778 9.396 -3.886 1.00 96.56 90 THR A C 1
ATOM 689 O O . THR A 1 90 ? -11.517 10.255 -3.046 1.00 96.56 90 THR A O 1
ATOM 692 N N . GLY A 1 91 ? -10.877 9.026 -4.794 1.00 93.00 91 GLY A N 1
ATOM 693 C CA . GLY A 1 91 ? -9.569 9.674 -4.872 1.00 93.00 91 GLY A CA 1
ATOM 694 C C . GLY A 1 91 ? -9.649 11.166 -5.178 1.00 93.00 91 GLY A C 1
ATOM 695 O O . GLY A 1 91 ? -8.892 11.944 -4.612 1.00 93.00 91 GLY A O 1
ATOM 696 N N . ALA A 1 92 ? -10.617 11.595 -5.995 1.00 94.44 92 ALA A N 1
ATOM 697 C CA . ALA A 1 92 ? -10.849 13.015 -6.263 1.00 94.44 92 ALA A CA 1
ATOM 698 C C . ALA A 1 92 ? -11.211 13.786 -4.982 1.00 94.44 92 ALA A C 1
ATOM 700 O O . ALA A 1 92 ? -10.672 14.861 -4.725 1.00 94.44 92 ALA A O 1
ATOM 701 N N . GLU A 1 93 ? -12.087 13.223 -4.147 1.00 95.56 93 GLU A N 1
ATOM 702 C CA . GLU A 1 93 ? -12.428 13.816 -2.854 1.00 95.56 93 GLU A CA 1
ATOM 703 C C . GLU A 1 93 ? -11.253 13.819 -1.875 1.00 95.56 93 GLU A C 1
ATOM 705 O O . GLU A 1 93 ? -11.091 14.801 -1.148 1.00 95.56 93 GLU A O 1
ATOM 710 N N . LEU A 1 94 ? -10.460 12.743 -1.859 1.00 92.62 94 LEU A N 1
ATOM 711 C CA . LEU A 1 94 ? -9.265 12.620 -1.027 1.00 92.62 94 LEU A CA 1
ATOM 712 C C . LEU A 1 94 ? -8.206 13.653 -1.432 1.00 92.62 94 LEU A C 1
ATOM 714 O O . LEU A 1 94 ? -7.622 14.296 -0.571 1.00 92.62 94 LEU A O 1
ATOM 718 N N . ASN A 1 95 ? -8.013 13.880 -2.731 1.00 90.75 95 ASN A N 1
ATOM 719 C CA . ASN A 1 95 ? -7.078 14.880 -3.248 1.00 90.75 95 ASN A CA 1
ATOM 720 C C . ASN A 1 95 ? -7.543 16.310 -2.951 1.00 90.75 95 ASN A C 1
ATOM 722 O O . ASN A 1 95 ? -6.725 17.176 -2.653 1.00 90.75 95 ASN A O 1
ATOM 726 N N . ALA A 1 96 ? -8.851 16.566 -3.027 1.00 94.88 96 ALA A N 1
ATOM 727 C CA . ALA A 1 96 ? -9.403 17.896 -2.791 1.00 94.88 96 ALA A CA 1
ATOM 728 C C . ALA A 1 96 ? -9.429 18.283 -1.303 1.00 94.88 96 ALA A C 1
ATOM 730 O O . ALA A 1 96 ? -9.203 19.443 -0.971 1.00 94.88 96 ALA A O 1
ATOM 731 N N . ASN A 1 97 ? -9.729 17.330 -0.414 1.00 95.38 97 ASN A N 1
ATOM 732 C CA . ASN A 1 97 ? -10.017 17.619 0.997 1.00 95.38 97 ASN A CA 1
ATOM 733 C C . ASN A 1 97 ? -9.026 16.981 1.978 1.0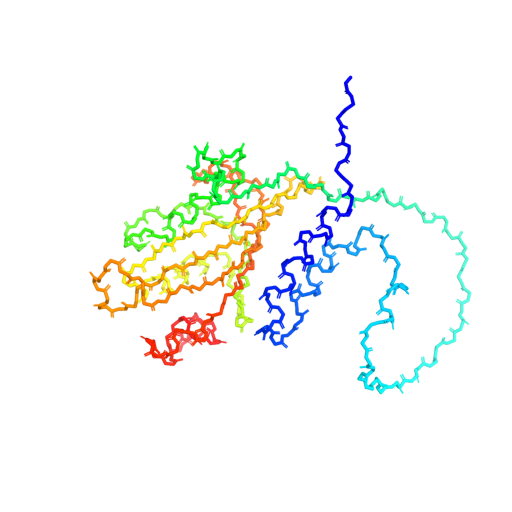0 95.38 97 ASN A C 1
ATOM 735 O O . ASN A 1 97 ? -9.093 17.255 3.174 1.00 95.38 97 ASN A O 1
ATOM 739 N N . GLY A 1 98 ? -8.136 16.120 1.491 1.00 93.31 98 GLY A N 1
ATOM 740 C CA . GLY A 1 98 ? -7.296 15.267 2.318 1.00 93.31 98 GLY A CA 1
ATOM 741 C C . GLY A 1 98 ? -8.055 14.096 2.966 1.00 93.31 98 GLY A C 1
ATOM 742 O O . GLY A 1 98 ? -9.272 13.945 2.800 1.00 93.31 98 GLY A O 1
ATOM 743 N N . PRO A 1 99 ? -7.328 13.245 3.714 1.00 94.38 99 PRO A N 1
ATOM 744 C CA . PRO A 1 99 ? -7.907 12.196 4.550 1.00 94.38 99 PRO A CA 1
ATOM 745 C C . PRO A 1 99 ? -8.915 12.730 5.579 1.00 94.38 99 PRO A C 1
ATOM 747 O O . PRO A 1 99 ? -8.654 13.716 6.264 1.00 94.38 99 PRO A O 1
ATOM 750 N N . ARG A 1 100 ? -10.057 12.047 5.725 1.00 93.81 100 ARG A N 1
ATOM 751 C CA . ARG A 1 100 ? -11.154 12.410 6.645 1.00 93.81 100 ARG A CA 1
ATOM 752 C C . ARG A 1 100 ? -11.122 11.638 7.966 1.00 93.81 100 ARG A C 1
ATOM 754 O O . ARG A 1 100 ? -11.734 12.070 8.940 1.00 93.81 100 ARG A O 1
ATOM 761 N N . THR A 1 101 ? -10.435 10.499 8.002 1.00 94.56 101 THR A N 1
ATOM 762 C CA . THR A 1 101 ? -10.328 9.625 9.180 1.00 94.56 101 THR A CA 1
ATOM 763 C C . THR A 1 101 ? -8.865 9.353 9.531 1.00 94.56 101 THR A C 1
ATOM 765 O O . THR A 1 101 ? -7.952 9.573 8.724 1.00 94.56 101 THR A O 1
ATOM 768 N N . LEU A 1 102 ? -8.624 8.839 10.742 1.00 93.75 102 LEU A N 1
ATOM 769 C CA . LEU A 1 102 ? -7.286 8.405 11.154 1.00 93.75 102 LEU A CA 1
ATOM 770 C C . LEU A 1 102 ? -6.776 7.243 10.292 1.00 93.75 102 LEU A C 1
ATOM 772 O O . LEU A 1 102 ? -5.615 7.268 9.891 1.00 93.75 102 LEU A O 1
ATOM 776 N N . ALA A 1 103 ? -7.630 6.276 9.941 1.00 95.25 103 ALA A N 1
ATOM 777 C CA . ALA A 1 103 ? -7.234 5.143 9.104 1.00 95.25 103 ALA A CA 1
ATOM 778 C C . ALA A 1 103 ? -6.891 5.578 7.668 1.00 95.25 103 ALA A C 1
ATOM 780 O O . ALA A 1 103 ? -5.878 5.134 7.129 1.00 95.25 103 ALA A O 1
ATOM 781 N N . GLN A 1 104 ? -7.642 6.518 7.076 1.00 95.69 104 GLN A N 1
ATOM 782 C CA . GLN A 1 104 ? -7.266 7.126 5.791 1.00 95.69 104 GLN A CA 1
ATOM 783 C C . GLN A 1 104 ? -5.935 7.870 5.887 1.00 95.69 104 GLN A C 1
ATOM 785 O O . GLN A 1 104 ? -5.091 7.731 5.007 1.00 95.69 104 GLN A O 1
ATOM 790 N N . SER A 1 105 ? -5.730 8.643 6.958 1.00 94.75 105 SER A N 1
ATOM 791 C CA . SER A 1 105 ? -4.490 9.404 7.165 1.00 94.75 105 SER A CA 1
ATOM 792 C C . SER A 1 105 ? -3.285 8.479 7.310 1.00 94.75 105 SER A C 1
ATOM 794 O O . SER A 1 105 ? -2.214 8.755 6.772 1.00 94.75 105 SER A O 1
ATOM 796 N N . PHE A 1 106 ? -3.461 7.371 8.027 1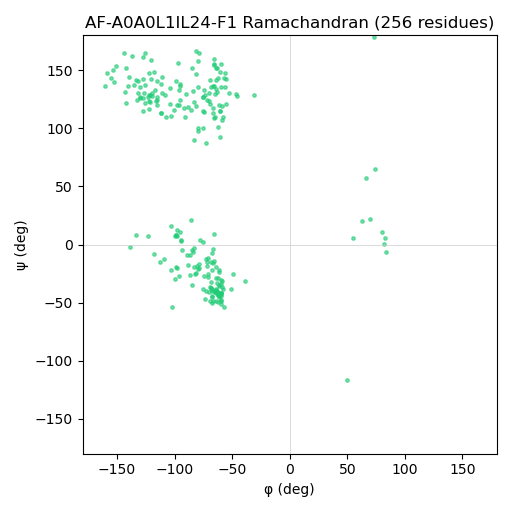.00 95.00 106 PHE A N 1
ATOM 797 C CA . PHE A 1 106 ? -2.462 6.325 8.189 1.00 95.00 106 PHE A CA 1
ATOM 798 C C . PHE A 1 106 ? -2.144 5.639 6.856 1.00 95.00 106 PHE A C 1
ATOM 800 O O . PHE A 1 106 ? -0.978 5.547 6.472 1.00 95.00 106 PHE A O 1
ATOM 807 N N . TYR A 1 107 ? -3.170 5.238 6.101 1.00 95.62 107 TYR A N 1
ATOM 808 C CA . TYR A 1 107 ? -2.994 4.598 4.799 1.00 95.62 107 TYR A CA 1
ATOM 809 C C . TYR A 1 107 ? -2.337 5.524 3.766 1.00 95.62 107 TYR A C 1
ATOM 811 O O . TYR A 1 107 ? -1.462 5.097 3.015 1.00 95.62 107 TYR A O 1
ATOM 819 N N . TYR A 1 108 ? -2.696 6.809 3.761 1.00 92.94 108 TYR A N 1
ATOM 820 C CA . TYR A 1 108 ? -2.086 7.802 2.879 1.00 92.94 108 TYR A CA 1
ATOM 821 C C . TYR A 1 108 ? -0.602 8.023 3.203 1.00 92.94 108 TYR A C 1
ATOM 823 O O . TYR A 1 108 ? 0.228 8.103 2.297 1.00 92.94 108 TYR A O 1
ATOM 831 N N . GLN A 1 109 ? -0.244 8.064 4.491 1.00 92.00 109 GLN A N 1
ATOM 832 C CA . GLN A 1 109 ? 1.156 8.131 4.920 1.00 92.00 109 GLN A CA 1
ATOM 833 C C . GLN A 1 109 ? 1.936 6.879 4.520 1.00 92.00 109 GLN A C 1
ATOM 835 O O . GLN A 1 109 ? 3.065 7.003 4.056 1.00 92.00 109 GLN A O 1
ATOM 840 N N . TYR A 1 110 ? 1.330 5.694 4.626 1.00 93.44 110 TYR A N 1
ATOM 841 C CA . TYR A 1 110 ? 1.927 4.458 4.121 1.00 93.44 110 TYR A CA 1
ATOM 842 C C . TYR A 1 110 ? 2.181 4.521 2.609 1.00 93.44 110 TYR A C 1
ATOM 844 O O . TYR A 1 110 ? 3.301 4.282 2.166 1.00 93.44 110 TYR A O 1
ATOM 852 N N . ALA A 1 111 ? 1.177 4.897 1.812 1.00 93.00 111 ALA A N 1
ATOM 853 C CA . ALA A 1 111 ? 1.324 5.011 0.361 1.00 93.00 111 ALA A CA 1
ATOM 854 C C . ALA A 1 111 ? 2.404 6.037 -0.026 1.00 93.00 111 ALA A C 1
ATOM 856 O O . ALA A 1 111 ? 3.241 5.763 -0.884 1.00 93.00 111 ALA A O 1
ATOM 857 N N . THR A 1 112 ? 2.436 7.178 0.671 1.00 90.38 112 THR A N 1
ATOM 858 C CA . THR A 1 112 ? 3.460 8.220 0.502 1.00 90.38 112 THR A CA 1
ATOM 859 C C . THR A 1 112 ? 4.851 7.693 0.832 1.00 90.38 112 THR A C 1
ATOM 861 O O . THR A 1 112 ? 5.783 7.924 0.066 1.00 90.38 112 THR A O 1
ATOM 864 N N . ALA A 1 113 ? 4.989 6.961 1.942 1.00 89.69 113 ALA A N 1
ATOM 865 C CA . ALA A 1 113 ? 6.251 6.352 2.329 1.00 89.69 113 ALA A CA 1
ATOM 866 C C . ALA A 1 113 ? 6.724 5.382 1.248 1.00 89.69 113 ALA A C 1
ATOM 868 O O . ALA A 1 113 ? 7.844 5.531 0.799 1.00 89.69 113 ALA A O 1
ATOM 869 N N . ILE A 1 114 ? 5.863 4.483 0.753 1.00 90.50 114 ILE A N 1
ATOM 870 C CA . ILE A 1 114 ? 6.180 3.530 -0.328 1.00 90.50 114 ILE A CA 1
ATOM 871 C C . ILE A 1 114 ? 6.530 4.220 -1.659 1.00 90.50 114 ILE A C 1
ATOM 873 O O . ILE A 1 114 ? 7.293 3.672 -2.450 1.00 90.50 114 ILE A O 1
ATOM 877 N N . ALA A 1 115 ? 5.995 5.412 -1.927 1.00 90.81 115 ALA A N 1
ATOM 878 C CA . ALA A 1 115 ? 6.330 6.199 -3.115 1.00 90.81 115 ALA A CA 1
ATOM 879 C C . ALA A 1 115 ? 7.599 7.057 -2.957 1.00 90.81 115 ALA A C 1
ATOM 881 O O . ALA A 1 115 ? 8.033 7.692 -3.922 1.00 90.81 115 ALA A O 1
ATOM 882 N N . ALA A 1 116 ? 8.186 7.123 -1.759 1.00 85.62 116 ALA A N 1
ATOM 883 C CA . ALA A 1 116 ? 9.327 7.983 -1.503 1.00 85.62 116 ALA A CA 1
ATOM 884 C C . ALA A 1 116 ? 10.552 7.534 -2.307 1.00 85.62 116 ALA A C 1
ATOM 886 O O . ALA A 1 116 ? 10.908 6.356 -2.358 1.00 85.62 116 ALA A O 1
ATOM 887 N N . LYS A 1 117 ? 11.246 8.508 -2.900 1.00 71.25 117 LYS A N 1
ATOM 888 C CA . LYS A 1 117 ? 12.556 8.266 -3.499 1.00 71.25 117 LYS A CA 1
ATOM 889 C C . LYS A 1 117 ? 13.514 7.833 -2.383 1.00 71.25 117 LYS A C 1
ATOM 891 O O . LYS A 1 117 ? 13.583 8.512 -1.361 1.00 71.25 117 LYS A O 1
ATOM 896 N N . HIS A 1 118 ? 14.247 6.741 -2.594 1.00 72.31 118 HIS A N 1
ATOM 897 C CA . HIS A 1 118 ? 15.187 6.174 -1.616 1.00 72.31 118 HIS A CA 1
ATOM 898 C C . HIS A 1 118 ? 14.523 5.615 -0.346 1.00 72.31 118 HIS A C 1
ATOM 900 O O . HIS A 1 118 ? 14.863 5.985 0.776 1.00 72.31 118 HIS A O 1
ATOM 906 N N . LEU A 1 119 ? 13.600 4.666 -0.524 1.00 75.00 119 LEU A N 1
ATOM 907 C CA . LEU A 1 119 ? 12.927 3.931 0.561 1.00 75.00 119 LEU A CA 1
ATOM 908 C C . LEU A 1 119 ? 13.863 3.341 1.626 1.00 75.00 119 LEU A 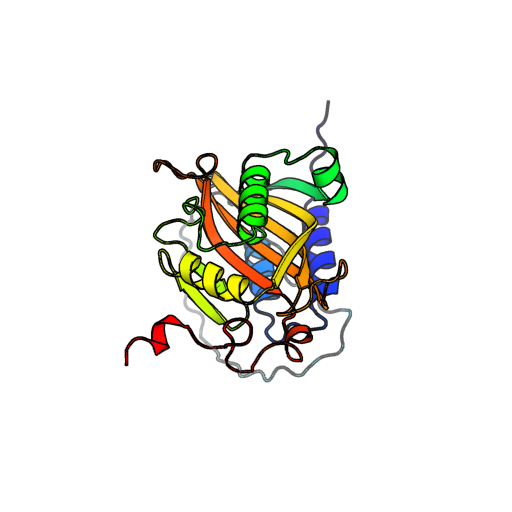C 1
ATOM 910 O O . LEU A 1 119 ? 13.436 3.097 2.751 1.00 75.00 119 LEU A O 1
ATOM 914 N N . TRP A 1 120 ? 15.115 3.074 1.262 1.00 69.25 120 TRP A N 1
ATOM 915 C CA . TRP A 1 120 ? 16.131 2.476 2.123 1.00 69.25 120 TRP A CA 1
ATOM 916 C C . TRP A 1 120 ? 16.850 3.484 3.038 1.00 69.25 120 TRP A C 1
ATOM 918 O O . TRP A 1 120 ? 17.429 3.065 4.034 1.00 69.25 120 TRP A O 1
ATOM 928 N N . ASP A 1 121 ? 16.805 4.788 2.735 1.00 67.12 121 ASP A N 1
ATOM 929 C CA . ASP A 1 121 ? 17.554 5.831 3.463 1.00 67.12 121 ASP A CA 1
ATOM 930 C C . ASP A 1 121 ? 16.743 6.487 4.599 1.00 67.12 121 ASP A C 1
ATOM 932 O O . ASP A 1 121 ? 17.258 7.329 5.336 1.00 67.12 121 ASP A O 1
ATOM 936 N N . GLN A 1 122 ? 15.462 6.136 4.748 1.00 62.31 122 GLN A N 1
ATOM 937 C CA . GLN A 1 122 ? 14.560 6.767 5.714 1.00 62.31 122 GLN A CA 1
ATOM 938 C C . GLN A 1 122 ? 14.415 5.933 6.991 1.00 62.31 122 GLN A C 1
ATOM 940 O O . GLN A 1 122 ? 14.301 4.708 6.941 1.00 62.31 122 GLN A O 1
ATOM 945 N N . GLU A 1 123 ? 14.365 6.602 8.151 1.00 67.75 123 GLU A N 1
ATOM 946 C CA . GLU A 1 123 ? 13.950 5.945 9.391 1.00 67.75 123 GLU A CA 1
ATOM 947 C C . GLU A 1 123 ? 12.514 5.441 9.207 1.00 67.75 123 GLU A C 1
ATOM 949 O O . GLU A 1 123 ? 11.585 6.219 8.989 1.00 67.75 123 GLU A O 1
ATOM 954 N N . VAL A 1 124 ? 12.360 4.120 9.241 1.00 66.19 124 VAL A N 1
ATOM 955 C CA . VAL A 1 124 ? 11.129 3.429 8.862 1.00 66.19 124 VAL A CA 1
ATOM 956 C C . VAL A 1 124 ? 10.012 3.759 9.852 1.00 66.19 124 VAL A C 1
ATOM 958 O O . VAL A 1 124 ? 10.112 3.379 11.026 1.00 66.19 124 VAL A O 1
ATOM 961 N N . PRO A 1 125 ? 8.911 4.399 9.417 1.00 70.25 125 PRO A N 1
ATOM 962 C CA . PRO A 1 125 ? 7.731 4.492 10.256 1.00 70.25 125 PRO A CA 1
ATOM 963 C C . PRO A 1 125 ? 7.184 3.081 10.498 1.00 70.25 125 PRO A C 1
ATOM 965 O O . PRO A 1 125 ? 7.061 2.277 9.572 1.00 70.25 125 PRO A O 1
ATOM 968 N N . ARG A 1 126 ? 6.854 2.754 11.752 1.00 83.31 126 ARG A N 1
ATOM 969 C CA . ARG A 1 126 ? 6.310 1.433 12.101 1.00 83.31 126 ARG A CA 1
ATOM 970 C C . ARG A 1 126 ? 4.866 1.317 11.613 1.00 83.31 126 ARG A C 1
ATOM 972 O O . ARG A 1 126 ? 3.935 1.635 12.346 1.00 83.31 126 ARG A O 1
ATOM 979 N N . PHE A 1 127 ? 4.700 0.895 10.360 1.00 91.56 127 PHE A N 1
ATOM 980 C CA . PHE A 1 127 ? 3.393 0.656 9.743 1.00 91.56 127 PHE A CA 1
ATOM 981 C C . PHE A 1 127 ? 2.805 -0.713 10.085 1.00 91.56 127 PHE A C 1
ATOM 983 O O . PHE A 1 127 ? 1.591 -0.866 10.048 1.00 91.56 127 PHE A O 1
ATOM 990 N N . TYR A 1 128 ? 3.626 -1.710 10.406 1.00 92.56 128 TYR A N 1
ATOM 991 C CA . TYR A 1 128 ? 3.176 -3.083 10.633 1.00 92.56 128 TYR A CA 1
ATOM 992 C C . TYR A 1 128 ? 3.308 -3.472 12.105 1.00 92.56 128 TYR A C 1
ATOM 994 O O . TYR A 1 128 ? 4.258 -3.060 12.773 1.00 92.56 128 TYR A O 1
ATOM 1002 N N . ALA A 1 129 ? 2.361 -4.273 12.591 1.00 92.25 129 ALA A N 1
ATOM 1003 C CA . ALA A 1 129 ? 2.475 -4.956 13.873 1.00 92.25 129 ALA A CA 1
ATOM 1004 C C . ALA A 1 129 ? 3.602 -5.998 13.853 1.00 92.25 129 ALA A C 1
ATOM 1006 O O . ALA A 1 129 ? 3.895 -6.579 12.808 1.00 92.25 129 ALA A O 1
ATOM 1007 N N . ASP A 1 130 ? 4.170 -6.310 15.021 1.00 90.75 130 ASP A N 1
ATOM 1008 C CA . ASP A 1 130 ? 5.227 -7.327 15.149 1.00 90.75 130 ASP A CA 1
ATOM 1009 C C . ASP A 1 130 ? 4.770 -8.711 14.648 1.00 90.75 130 ASP A C 1
ATOM 1011 O O . ASP A 1 130 ? 5.560 -9.487 14.120 1.00 90.75 130 ASP A O 1
ATOM 1015 N N . ASN A 1 131 ? 3.476 -9.015 14.778 1.00 92.50 131 ASN A N 1
ATOM 1016 C CA . ASN A 1 131 ? 2.852 -10.249 14.305 1.00 92.50 131 ASN A CA 1
ATOM 1017 C C . ASN A 1 131 ? 2.052 -10.071 13.003 1.00 92.50 131 ASN A C 1
ATOM 1019 O O . ASN A 1 131 ? 1.223 -10.928 12.690 1.00 92.50 131 ASN A O 1
ATOM 1023 N N . ALA A 1 132 ? 2.256 -8.971 12.272 1.00 95.19 132 ALA A N 1
ATOM 1024 C CA . ALA A 1 132 ? 1.508 -8.705 11.052 1.00 95.19 132 ALA A CA 1
ATOM 1025 C C . ALA A 1 132 ? 1.770 -9.764 9.978 1.00 95.19 132 ALA A C 1
ATOM 1027 O O . ALA A 1 132 ? 2.861 -10.338 9.911 1.00 95.19 132 ALA A O 1
ATOM 1028 N N . VAL A 1 133 ? 0.785 -9.981 9.107 1.00 96.56 133 VAL A N 1
ATOM 1029 C CA . VAL A 1 133 ? 0.924 -10.838 7.923 1.00 96.56 133 VAL A CA 1
ATOM 1030 C C . VAL A 1 133 ? 0.623 -10.027 6.670 1.00 96.56 133 VAL A C 1
ATOM 1032 O O . VAL A 1 133 ? -0.399 -9.351 6.578 1.00 96.56 133 VAL A O 1
ATOM 1035 N N . PHE A 1 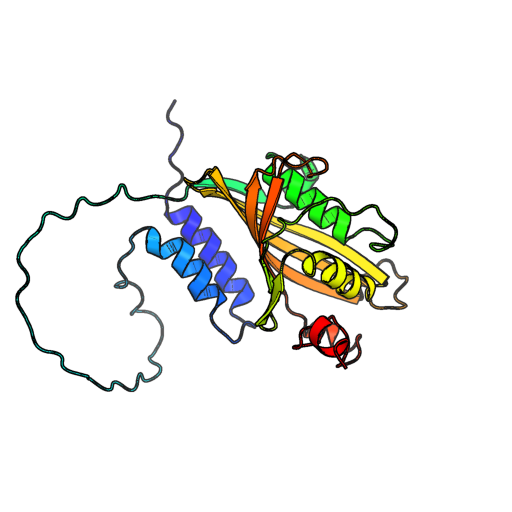134 ? 1.528 -10.082 5.700 1.00 96.50 134 PHE A N 1
ATOM 1036 C CA . PHE A 1 134 ? 1.355 -9.495 4.382 1.00 96.50 134 PHE A CA 1
ATOM 1037 C C . PHE A 1 134 ? 1.239 -10.613 3.352 1.00 96.50 134 PHE A C 1
ATOM 1039 O O . PHE A 1 134 ? 2.206 -11.323 3.080 1.00 96.50 134 PHE A O 1
ATOM 1046 N N . HIS A 1 135 ? 0.064 -10.731 2.754 1.00 94.62 135 HIS A N 1
ATOM 1047 C CA . HIS A 1 135 ? -0.253 -11.668 1.692 1.00 94.62 135 HIS A CA 1
ATOM 1048 C C . HIS A 1 135 ? 0.021 -11.020 0.339 1.00 94.62 135 HIS A C 1
ATOM 1050 O O . HIS A 1 135 ? -0.694 -10.111 -0.102 1.00 94.62 135 HIS A O 1
ATOM 1056 N N . ASN A 1 136 ? 1.064 -11.494 -0.334 1.00 89.44 136 ASN A N 1
ATOM 1057 C CA . ASN A 1 136 ? 1.328 -11.100 -1.705 1.00 89.44 136 ASN A CA 1
ATOM 1058 C C . ASN A 1 136 ? 0.517 -11.976 -2.672 1.00 89.44 136 ASN A C 1
ATOM 1060 O O . ASN A 1 136 ? 0.216 -13.140 -2.408 1.00 89.44 136 ASN A O 1
ATOM 1064 N N . GLN A 1 137 ? 0.181 -11.434 -3.837 1.00 84.06 137 GLN A N 1
ATOM 1065 C CA . GLN A 1 137 ? -0.665 -12.125 -4.813 1.00 84.06 137 GLN A CA 1
ATOM 1066 C C . GLN A 1 137 ? -0.073 -13.412 -5.392 1.00 84.06 137 GLN A C 1
ATOM 1068 O O . GLN A 1 137 ? -0.794 -14.227 -5.956 1.00 84.06 137 GLN A O 1
ATOM 1073 N N . ASN A 1 138 ? 1.245 -13.577 -5.291 1.00 82.62 138 ASN A N 1
ATOM 1074 C CA . ASN A 1 138 ? 1.960 -14.765 -5.744 1.00 82.62 138 ASN A CA 1
ATOM 1075 C C . ASN A 1 138 ? 1.819 -15.946 -4.759 1.00 82.62 138 ASN A C 1
ATOM 1077 O O . ASN A 1 138 ? 2.451 -16.979 -4.966 1.00 82.62 138 ASN A O 1
ATOM 1081 N N . GLY A 1 139 ? 1.031 -15.786 -3.688 1.00 84.69 139 GLY A N 1
ATOM 1082 C CA . GLY A 1 139 ? 0.817 -16.791 -2.648 1.00 84.69 139 GLY A CA 1
ATOM 1083 C C . GLY A 1 139 ? 1.900 -16.820 -1.567 1.00 84.69 139 GLY A C 1
ATOM 1084 O O . GLY A 1 139 ? 1.870 -17.706 -0.716 1.00 84.69 139 GLY A O 1
ATOM 1085 N N . VAL A 1 140 ? 2.855 -15.885 -1.592 1.00 90.06 140 VAL A N 1
ATOM 1086 C CA . VAL A 1 140 ? 3.892 -15.758 -0.563 1.00 90.06 140 VAL A CA 1
ATOM 1087 C C . VAL A 1 140 ? 3.416 -14.824 0.546 1.00 90.06 140 VAL A C 1
ATOM 1089 O O . VAL A 1 140 ? 3.015 -13.687 0.288 1.00 90.06 140 VAL A O 1
ATOM 1092 N N . ASP A 1 141 ? 3.537 -15.300 1.783 1.00 93.81 141 ASP A N 1
ATOM 1093 C CA . ASP A 1 141 ? 3.310 -14.507 2.988 1.00 93.81 141 ASP A CA 1
ATOM 1094 C C . ASP A 1 141 ? 4.633 -13.949 3.528 1.00 93.81 141 ASP A C 1
ATOM 1096 O O . ASP A 1 141 ? 5.615 -14.682 3.673 1.00 93.81 141 ASP A O 1
ATOM 1100 N N . TYR A 1 142 ? 4.621 -12.677 3.919 1.00 94.50 142 TYR A N 1
ATOM 1101 C CA . TYR A 1 142 ? 5.681 -12.039 4.704 1.00 94.50 142 TYR A CA 1
ATOM 1102 C C . TYR A 1 142 ? 5.148 -11.704 6.093 1.00 94.50 142 TYR A C 1
ATOM 1104 O O . TYR A 1 142 ? 4.006 -11.264 6.225 1.00 94.50 142 TYR A O 1
ATOM 1112 N N . ARG A 1 143 ? 5.944 -11.928 7.143 1.00 95.00 143 ARG A N 1
ATOM 1113 C CA . ARG A 1 143 ? 5.479 -11.798 8.534 1.00 95.00 143 ARG A CA 1
ATOM 1114 C C . ARG A 1 143 ? 6.359 -10.853 9.338 1.00 95.00 143 ARG A C 1
ATOM 1116 O O . ARG A 1 143 ? 7.577 -10.925 9.230 1.00 95.00 143 ARG A O 1
ATOM 1123 N N . GLY A 1 144 ? 5.737 -9.997 10.146 1.00 90.56 144 GLY A N 1
ATOM 1124 C CA . GLY A 1 144 ? 6.419 -9.122 11.101 1.00 90.56 144 GLY A CA 1
ATOM 1125 C C . GLY A 1 144 ? 7.580 -8.329 10.496 1.00 90.56 144 GLY A C 1
ATOM 1126 O O . GLY A 1 144 ? 7.397 -7.515 9.587 1.00 90.56 144 GLY A O 1
ATOM 1127 N N . ASP A 1 145 ? 8.786 -8.594 10.994 1.00 89.31 145 ASP A N 1
ATOM 1128 C CA . ASP A 1 145 ? 10.033 -7.929 10.604 1.00 89.31 145 ASP A CA 1
ATOM 1129 C C . ASP A 1 145 ? 10.477 -8.202 9.157 1.00 89.31 145 ASP A C 1
ATOM 1131 O O . ASP A 1 145 ? 11.262 -7.430 8.610 1.00 89.31 145 ASP A O 1
ATOM 1135 N N . GLN A 1 146 ? 9.930 -9.226 8.496 1.00 92.06 146 GLN A N 1
ATOM 1136 C CA . GLN A 1 146 ? 10.205 -9.533 7.089 1.00 92.06 146 GLN A CA 1
ATOM 1137 C C . GLN A 1 146 ? 9.520 -8.565 6.119 1.00 92.06 146 GLN A C 1
ATOM 1139 O O . GLN A 1 146 ? 9.987 -8.382 4.992 1.00 92.06 146 GLN A O 1
ATOM 1144 N N . ILE A 1 147 ? 8.397 -7.963 6.525 1.00 92.81 147 ILE A N 1
ATOM 1145 C CA . ILE A 1 147 ? 7.504 -7.246 5.606 1.00 92.81 147 ILE A CA 1
ATOM 1146 C C . ILE A 1 147 ? 8.185 -6.000 5.043 1.00 92.81 147 ILE A C 1
ATOM 1148 O O . ILE A 1 147 ? 8.164 -5.778 3.833 1.00 92.81 147 ILE A O 1
ATOM 1152 N N . TRP A 1 148 ? 8.793 -5.178 5.901 1.00 89.81 148 TRP A N 1
ATOM 1153 C CA . TRP A 1 148 ? 9.401 -3.930 5.443 1.00 89.81 148 TRP A CA 1
ATOM 1154 C C . TRP A 1 148 ? 10.650 -4.150 4.578 1.00 89.81 148 TRP A C 1
ATOM 1156 O O . TRP A 1 148 ? 10.678 -3.601 3.479 1.00 89.81 148 TRP A O 1
ATOM 1166 N N . PRO A 1 149 ? 11.638 -4.983 4.968 1.00 89.88 149 PRO A N 1
ATOM 1167 C CA . PRO A 1 149 ? 12.789 -5.260 4.111 1.00 89.88 149 PRO A CA 1
ATOM 1168 C C . PRO A 1 149 ? 12.388 -5.844 2.750 1.00 89.88 149 PRO A C 1
ATOM 1170 O O . PRO A 1 149 ? 12.952 -5.456 1.726 1.00 89.88 149 PRO A O 1
ATOM 1173 N N . TRP A 1 150 ? 11.371 -6.716 2.712 1.00 91.12 150 TRP A N 1
ATOM 1174 C CA . TRP A 1 150 ? 10.808 -7.184 1.446 1.00 91.12 150 TRP A CA 1
ATOM 1175 C C . TRP A 1 150 ? 10.200 -6.041 0.625 1.00 91.12 150 TRP A C 1
ATOM 1177 O O . TRP A 1 150 ? 10.535 -5.904 -0.552 1.00 91.12 150 TRP A O 1
ATOM 1187 N N . ALA A 1 151 ? 9.353 -5.203 1.228 1.00 91.06 151 ALA A N 1
ATOM 1188 C CA . ALA A 1 151 ? 8.734 -4.073 0.541 1.00 91.06 151 ALA A CA 1
ATOM 1189 C C . ALA A 1 151 ? 9.790 -3.100 -0.009 1.00 91.06 151 ALA A C 1
ATOM 1191 O O . ALA A 1 151 ? 9.706 -2.693 -1.166 1.00 91.06 151 ALA A O 1
ATOM 1192 N N . THR A 1 152 ? 10.824 -2.775 0.773 1.00 89.00 152 THR A N 1
ATOM 1193 C CA . THR A 1 152 ? 11.940 -1.928 0.331 1.00 89.00 152 THR A CA 1
ATOM 1194 C C . THR A 1 152 ? 12.669 -2.536 -0.862 1.00 89.00 152 THR A C 1
ATOM 1196 O O . THR A 1 152 ? 12.981 -1.812 -1.803 1.00 89.00 152 THR A O 1
ATOM 1199 N N . ARG A 1 153 ? 12.910 -3.853 -0.868 1.00 89.62 153 ARG A N 1
ATOM 1200 C CA . ARG A 1 153 ? 13.552 -4.528 -2.004 1.00 89.62 153 ARG A CA 1
ATOM 1201 C C . ARG A 1 153 ? 12.658 -4.529 -3.243 1.00 89.62 153 ARG A C 1
ATOM 1203 O O . ARG A 1 153 ? 13.136 -4.190 -4.315 1.00 89.62 153 ARG A O 1
ATOM 1210 N N . LEU A 1 154 ? 11.372 -4.849 -3.086 1.00 90.56 154 LEU A N 1
ATOM 1211 C CA . LEU A 1 154 ? 10.388 -4.837 -4.171 1.00 90.56 154 LEU A CA 1
ATOM 1212 C C . LEU A 1 154 ? 10.306 -3.460 -4.841 1.00 90.56 154 LEU A C 1
ATOM 1214 O O . LEU A 1 154 ? 10.425 -3.347 -6.056 1.00 90.56 154 LEU A O 1
ATOM 1218 N N . PHE A 1 155 ? 10.079 -2.414 -4.048 1.00 89.88 155 PHE A N 1
ATOM 1219 C CA . PHE A 1 155 ? 9.870 -1.064 -4.567 1.00 89.88 155 PHE A CA 1
ATOM 1220 C C . PHE A 1 155 ? 11.174 -0.358 -4.939 1.00 89.88 155 PHE A C 1
ATOM 1222 O O . PHE A 1 155 ? 11.151 0.550 -5.764 1.00 89.88 155 PHE A O 1
ATOM 1229 N N . GLY A 1 156 ? 12.305 -0.799 -4.385 1.00 88.69 156 GLY A N 1
ATOM 1230 C CA . GLY A 1 156 ? 13.634 -0.326 -4.759 1.00 88.69 156 GLY A CA 1
ATOM 1231 C C . GLY A 1 156 ? 14.071 -0.742 -6.166 1.00 88.69 156 GLY A C 1
ATOM 1232 O O . GLY A 1 156 ? 15.003 -0.146 -6.695 1.00 88.69 156 GLY A O 1
ATOM 1233 N N . GLU A 1 157 ? 13.398 -1.712 -6.798 1.00 90.62 157 GLU A N 1
ATOM 1234 C CA . GLU A 1 157 ? 13.623 -2.037 -8.214 1.00 90.62 157 GLU A CA 1
ATOM 1235 C C . GLU A 1 157 ? 13.043 -0.975 -9.168 1.00 90.62 157 GLU A C 1
ATOM 1237 O O . GLU A 1 157 ? 13.342 -0.990 -10.360 1.00 90.62 157 GLU A O 1
ATOM 1242 N N . PHE A 1 158 ? 12.206 -0.054 -8.682 1.00 92.56 158 PHE A N 1
ATOM 1243 C CA . PHE A 1 158 ? 11.574 0.971 -9.509 1.00 92.56 158 PHE A CA 1
ATOM 1244 C C . PHE A 1 158 ? 12.373 2.275 -9.483 1.00 92.56 158 PHE A C 1
ATOM 1246 O O . PHE A 1 158 ? 12.793 2.737 -8.427 1.00 92.56 158 PHE A O 1
ATOM 1253 N N . GLU A 1 159 ? 12.518 2.919 -10.644 1.00 93.50 159 GLU A N 1
ATOM 1254 C CA . GLU A 1 159 ? 13.140 4.247 -10.745 1.00 93.50 159 GLU A CA 1
ATOM 1255 C C . GLU A 1 159 ? 12.291 5.299 -10.018 1.00 93.50 159 GLU A C 1
ATOM 1257 O O . GLU A 1 159 ? 12.786 6.182 -9.316 1.00 93.50 159 GLU A O 1
ATOM 1262 N N . LYS A 1 160 ? 10.971 5.190 -10.186 1.00 94.25 160 LYS A N 1
ATOM 1263 C CA . LYS A 1 160 ? 9.974 6.062 -9.570 1.00 94.25 160 LYS A CA 1
ATOM 1264 C C . LYS A 1 160 ? 8.653 5.320 -9.424 1.00 94.25 160 LYS A C 1
ATOM 1266 O O . LYS A 1 160 ? 8.295 4.470 -10.244 1.00 94.25 160 LYS A O 1
ATOM 1271 N N . LEU A 1 161 ? 7.909 5.704 -8.394 1.00 94.50 161 LEU A N 1
ATOM 1272 C CA . LEU A 1 161 ? 6.582 5.201 -8.090 1.00 94.50 161 LEU A CA 1
ATOM 1273 C C . LEU A 1 161 ? 5.646 6.370 -7.775 1.00 94.50 161 LEU A C 1
ATOM 1275 O O . LEU A 1 161 ? 6.041 7.317 -7.097 1.00 94.50 161 LEU A O 1
ATOM 1279 N N . SER A 1 162 ? 4.398 6.297 -8.226 1.00 95.25 162 SER A N 1
ATOM 1280 C CA . SER A 1 162 ? 3.322 7.142 -7.701 1.00 95.25 162 SER A CA 1
ATOM 1281 C C . SER A 1 162 ? 1.995 6.389 -7.657 1.00 95.25 162 SER A C 1
ATOM 1283 O O . SER A 1 162 ? 1.843 5.312 -8.247 1.00 95.25 162 SER A O 1
ATOM 1285 N N . HIS A 1 163 ? 1.037 6.948 -6.923 1.00 95.50 163 HIS A N 1
ATOM 1286 C CA . HIS A 1 163 ? -0.275 6.353 -6.705 1.00 95.50 163 HIS A CA 1
ATOM 1287 C C . HIS A 1 163 ? -1.365 7.376 -6.984 1.00 95.50 163 HIS A C 1
ATOM 1289 O O . HIS A 1 163 ? -1.385 8.439 -6.368 1.00 95.50 163 HIS A O 1
ATOM 1295 N N . ASP A 1 164 ? -2.305 6.993 -7.835 1.00 96.19 164 ASP A N 1
ATOM 1296 C CA . ASP A 1 164 ? -3.567 7.689 -8.015 1.00 96.19 164 ASP A CA 1
ATOM 1297 C C . ASP A 1 164 ? -4.646 6.895 -7.286 1.00 96.19 164 ASP A C 1
ATOM 1299 O O . ASP A 1 164 ? -5.001 5.774 -7.664 1.00 96.19 164 ASP A O 1
ATOM 1303 N N . PHE A 1 165 ? -5.163 7.456 -6.197 1.00 95.44 165 PHE A N 1
ATOM 1304 C CA . PHE A 1 165 ? -6.280 6.844 -5.492 1.00 95.44 165 PHE A CA 1
ATOM 1305 C C . PHE A 1 165 ? -7.524 6.883 -6.379 1.00 95.44 165 PHE A C 1
ATOM 1307 O O . PHE A 1 165 ? -7.831 7.896 -7.003 1.00 95.44 165 PHE A O 1
ATOM 1314 N N . VAL A 1 166 ? -8.264 5.780 -6.419 1.00 96.12 166 VAL A N 1
ATOM 1315 C CA . VAL A 1 166 ? -9.556 5.699 -7.111 1.00 96.12 166 VAL A CA 1
ATOM 1316 C C . VAL A 1 166 ? -10.670 5.766 -6.081 1.00 96.12 166 VAL A C 1
ATOM 1318 O O . VAL A 1 166 ? -11.554 6.624 -6.162 1.00 96.12 166 VAL A O 1
ATOM 1321 N N . ARG A 1 167 ? -10.613 4.887 -5.077 1.00 96.12 167 ARG A N 1
ATOM 1322 C CA . ARG A 1 167 ? -11.611 4.816 -4.012 1.00 96.12 167 ARG A CA 1
ATOM 1323 C C . ARG A 1 167 ? -11.042 4.119 -2.779 1.00 96.12 167 ARG A C 1
ATOM 1325 O O . ARG A 1 167 ? -10.208 3.225 -2.904 1.00 96.12 167 ARG A O 1
ATOM 1332 N N . ILE A 1 168 ? -11.497 4.534 -1.604 1.00 96.44 168 ILE A N 1
ATOM 1333 C CA . ILE A 1 168 ? -11.194 3.911 -0.316 1.00 96.44 168 ILE A CA 1
ATOM 1334 C C . ILE A 1 168 ? -12.514 3.682 0.418 1.00 96.44 168 ILE A C 1
ATOM 1336 O O . ILE A 1 168 ? -13.362 4.575 0.460 1.00 96.44 168 ILE A O 1
ATOM 1340 N N . TRP A 1 169 ? -12.665 2.504 1.011 1.00 96.62 169 TRP A N 1
ATOM 1341 C CA . TRP A 1 169 ? -13.746 2.166 1.928 1.00 96.62 169 TRP A CA 1
ATOM 1342 C C . TRP A 1 169 ? -13.165 1.777 3.277 1.00 96.62 169 TRP A C 1
ATOM 1344 O O . TRP A 1 169 ? -12.143 1.098 3.338 1.00 96.62 169 TRP A O 1
ATOM 1354 N N . GLU A 1 170 ? -13.845 2.178 4.343 1.00 96.69 170 GLU A N 1
ATOM 1355 C CA . GLU A 1 170 ? -13.527 1.780 5.710 1.00 96.69 170 GLU A CA 1
ATOM 1356 C C . GLU A 1 170 ? -14.737 1.115 6.340 1.00 96.69 170 GLU A C 1
ATOM 1358 O O . GLU A 1 170 ? -15.833 1.686 6.390 1.00 96.69 170 GLU A O 1
ATOM 1363 N N . VAL A 1 171 ? -14.504 -0.078 6.860 1.00 94.88 171 VAL A N 1
ATOM 1364 C CA . VAL A 1 171 ? -15.475 -0.865 7.597 1.00 94.88 171 VAL A CA 1
ATOM 1365 C C . VAL A 1 171 ? -14.962 -0.995 9.021 1.00 94.88 171 VAL A C 1
ATOM 1367 O O . VAL A 1 171 ? -13.857 -1.480 9.244 1.00 94.88 171 VAL A O 1
ATOM 1370 N N . GLN A 1 172 ? -15.737 -0.511 9.985 1.00 95.00 172 GLN A N 1
ATOM 1371 C CA . GLN A 1 172 ? -15.424 -0.687 11.393 1.00 95.00 172 GLN A CA 1
ATOM 1372 C C . GLN A 1 172 ? -15.943 -2.039 11.868 1.00 95.00 172 GLN A C 1
ATOM 1374 O O . GLN A 1 172 ? -17.102 -2.387 11.628 1.00 95.00 172 GLN A O 1
ATOM 1379 N N . ASN A 1 173 ? -15.071 -2.759 12.562 1.00 92.56 173 ASN A N 1
ATOM 1380 C CA . ASN A 1 173 ? -15.363 -4.027 13.203 1.00 92.56 173 ASN A CA 1
ATOM 1381 C C . ASN A 1 173 ? -15.678 -3.821 14.690 1.00 92.56 173 ASN A C 1
ATOM 1383 O O . ASN A 1 173 ? -15.211 -2.868 15.320 1.00 92.56 173 ASN A O 1
ATOM 1387 N N . ASP A 1 174 ? -16.416 -4.763 15.272 1.00 89.25 174 ASP A N 1
ATOM 1388 C CA . ASP A 1 174 ? -16.819 -4.712 16.685 1.00 89.25 174 ASP A CA 1
ATOM 1389 C C . ASP A 1 174 ? -15.635 -4.861 17.658 1.00 89.25 174 ASP A C 1
ATOM 1391 O O . ASP A 1 174 ? -15.706 -4.411 18.801 1.00 89.25 174 ASP A O 1
ATOM 1395 N N . ASP A 1 175 ? -14.518 -5.446 17.207 1.00 88.56 175 ASP A N 1
ATOM 1396 C CA . ASP A 1 175 ? -13.256 -5.519 17.961 1.00 88.56 175 ASP A CA 1
ATOM 1397 C C . ASP A 1 175 ? -12.492 -4.176 17.990 1.00 88.56 175 ASP A C 1
ATOM 1399 O O . ASP A 1 175 ? -11.404 -4.083 18.561 1.00 88.56 175 ASP A O 1
ATOM 1403 N N . GLY A 1 176 ? -13.060 -3.128 17.382 1.00 90.56 176 GLY A N 1
ATOM 1404 C CA . GLY A 1 176 ? -12.474 -1.796 17.276 1.00 90.56 176 GLY A CA 1
ATOM 1405 C C . GLY A 1 176 ? -11.454 -1.651 16.145 1.00 90.56 176 GLY A C 1
ATOM 1406 O O . GLY A 1 176 ? -10.896 -0.565 15.981 1.00 90.56 176 GLY A O 1
ATOM 1407 N N . THR A 1 177 ? -11.200 -2.704 15.362 1.00 94.94 177 THR A N 1
ATOM 1408 C CA . THR A 1 177 ? -10.352 -2.621 14.165 1.00 94.94 177 THR A CA 1
ATOM 1409 C C . THR A 1 177 ? -11.102 -2.015 12.981 1.00 94.94 177 THR A C 1
ATOM 1411 O O . THR A 1 177 ? -12.329 -1.895 12.980 1.00 94.94 177 THR A O 1
ATOM 1414 N N . VAL A 1 178 ? -10.345 -1.606 11.966 1.00 96.44 178 VAL A N 1
ATOM 1415 C CA . VAL A 1 178 ? -10.879 -1.090 10.706 1.00 96.44 178 VAL A CA 1
ATOM 1416 C C . VAL A 1 178 ? -10.354 -1.941 9.564 1.00 96.44 178 VAL A C 1
ATOM 1418 O O . VAL A 1 178 ? -9.141 -2.023 9.375 1.00 96.44 178 VAL A O 1
ATOM 1421 N N . ASP A 1 179 ? -11.256 -2.510 8.774 1.00 96.88 179 ASP A N 1
ATOM 1422 C CA . ASP A 1 179 ? -10.910 -3.046 7.465 1.00 96.88 179 ASP A CA 1
ATOM 1423 C C . ASP A 1 179 ? -10.966 -1.911 6.444 1.00 96.88 179 ASP A C 1
ATOM 1425 O O . ASP A 1 179 ? -12.013 -1.308 6.190 1.00 96.88 179 ASP A O 1
ATOM 1429 N N . LEU A 1 180 ? -9.809 -1.592 5.873 1.00 97.62 180 LEU A N 1
ATOM 1430 C CA . LEU A 1 180 ? -9.659 -0.601 4.822 1.00 97.62 180 LEU A CA 1
ATOM 1431 C C . LEU A 1 180 ? -9.456 -1.314 3.493 1.00 97.62 180 LEU A C 1
ATOM 1433 O O . LEU A 1 180 ? -8.494 -2.057 3.306 1.00 97.62 180 LEU A O 1
ATOM 1437 N N . VAL A 1 181 ? -10.348 -1.044 2.548 1.00 97.00 181 VAL A N 1
ATOM 1438 C CA . VAL A 1 181 ? -10.237 -1.523 1.172 1.00 97.00 181 VAL A CA 1
ATOM 1439 C C . VAL A 1 181 ? -9.898 -0.338 0.288 1.00 97.00 181 VAL A C 1
ATOM 1441 O O . VAL A 1 181 ? -10.587 0.680 0.323 1.00 97.00 181 VAL A O 1
ATOM 1444 N N . SER A 1 182 ? -8.856 -0.459 -0.525 1.00 96.56 182 SER A N 1
ATOM 1445 C CA . SER A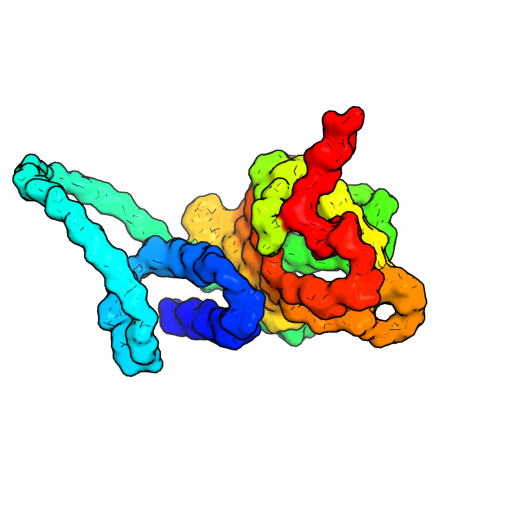 1 182 ? -8.452 0.584 -1.460 1.00 96.56 182 SER A CA 1
ATOM 1446 C C . SER A 1 182 ? -8.424 0.081 -2.896 1.00 96.56 182 SER A C 1
ATOM 1448 O O . SER A 1 182 ? -8.106 -1.073 -3.182 1.00 96.56 182 SER A O 1
ATOM 1450 N N . GLN A 1 183 ? -8.729 0.992 -3.811 1.00 96.19 183 GLN A N 1
ATOM 1451 C CA . GLN A 1 183 ? -8.466 0.874 -5.235 1.00 96.19 183 GLN A CA 1
ATOM 1452 C C . GLN A 1 183 ? -7.550 2.014 -5.650 1.00 96.19 183 GLN A C 1
ATOM 1454 O O . GLN A 1 183 ? -7.829 3.182 -5.364 1.00 96.19 183 GLN A O 1
ATOM 1459 N N . ILE A 1 184 ? -6.453 1.666 -6.312 1.00 95.50 184 ILE A N 1
ATOM 1460 C CA . ILE A 1 184 ? -5.384 2.593 -6.675 1.00 95.50 184 ILE A CA 1
ATOM 1461 C C . ILE A 1 184 ? -4.915 2.257 -8.090 1.00 95.50 184 ILE A C 1
ATOM 1463 O O . ILE A 1 184 ? -4.838 1.086 -8.454 1.00 95.50 184 ILE A O 1
ATOM 1467 N N . VAL A 1 185 ? -4.555 3.268 -8.875 1.00 96.56 185 VAL A N 1
ATOM 1468 C CA . VAL A 1 185 ? -3.696 3.092 -10.048 1.00 96.56 185 VAL A CA 1
ATOM 1469 C C . VAL A 1 185 ? -2.267 3.407 -9.631 1.00 96.56 185 VAL A C 1
ATOM 1471 O O . VAL A 1 185 ? -1.965 4.491 -9.140 1.00 96.56 185 VAL A O 1
ATOM 1474 N N . ARG A 1 186 ? -1.377 2.429 -9.770 1.00 96.00 186 ARG A N 1
ATOM 1475 C CA . ARG A 1 186 ? 0.043 2.580 -9.465 1.00 96.00 186 ARG A CA 1
ATOM 1476 C C . ARG A 1 186 ? 0.805 2.847 -10.749 1.00 96.00 186 ARG A C 1
ATOM 1478 O O . ARG A 1 186 ? 0.811 2.014 -11.653 1.00 96.00 186 ARG A O 1
ATOM 1485 N N . HIS A 1 187 ? 1.471 3.988 -10.797 1.00 97.19 187 HIS A N 1
ATOM 1486 C CA . HIS A 1 187 ? 2.314 4.394 -11.911 1.00 97.19 187 HIS A CA 1
ATOM 1487 C C . HIS A 1 187 ? 3.760 4.020 -11.599 1.00 97.19 187 HIS A C 1
ATOM 1489 O O . HIS A 1 187 ? 4.290 4.398 -10.553 1.00 97.19 187 HIS A O 1
ATOM 1495 N N . ILE A 1 188 ? 4.378 3.246 -12.488 1.00 95.88 188 ILE A N 1
ATOM 1496 C CA . ILE A 1 188 ? 5.710 2.673 -12.286 1.00 95.88 188 ILE A CA 1
ATOM 1497 C C . ILE A 1 188 ? 6.619 3.137 -13.411 1.00 95.88 188 ILE A C 1
ATOM 1499 O O . ILE A 1 188 ? 6.309 2.978 -14.595 1.00 95.88 188 ILE A O 1
ATOM 1503 N N . TRP A 1 189 ? 7.774 3.669 -13.035 1.00 96.38 189 TRP A N 1
ATOM 1504 C CA . TRP A 1 189 ? 8.886 3.916 -13.934 1.00 96.38 189 TRP A CA 1
ATOM 1505 C C . TRP A 1 189 ? 9.893 2.785 -13.750 1.00 96.38 189 TRP A C 1
ATOM 1507 O O . TRP A 1 189 ? 10.443 2.605 -12.663 1.00 96.38 189 TRP A O 1
ATOM 1517 N N . ALA A 1 190 ? 10.093 1.994 -14.801 1.00 94.19 190 ALA A N 1
ATOM 1518 C CA . ALA A 1 190 ? 11.111 0.956 -14.822 1.00 94.19 190 ALA A CA 1
ATOM 1519 C C . ALA A 1 190 ? 12.519 1.578 -14.765 1.00 94.19 190 ALA A C 1
ATOM 1521 O O . ALA A 1 190 ? 12.674 2.754 -15.121 1.00 94.19 190 ALA A O 1
ATOM 1522 N N . PRO A 1 191 ? 13.542 0.803 -14.360 1.00 92.06 191 PRO A N 1
ATOM 1523 C CA . PRO A 1 191 ? 14.926 1.262 -14.346 1.00 92.06 191 PRO A CA 1
ATOM 1524 C C . PRO A 1 191 ? 15.326 1.988 -15.636 1.00 92.06 191 PRO A C 1
ATOM 1526 O O . PRO A 1 191 ? 15.127 1.480 -16.741 1.00 92.06 191 PRO A O 1
ATOM 1529 N N . GLY A 1 192 ? 15.883 3.192 -15.495 1.00 92.88 192 GLY A N 1
ATOM 1530 C CA . GLY A 1 192 ? 16.340 4.011 -16.622 1.00 92.88 192 GLY A CA 1
ATOM 1531 C C . GLY A 1 192 ? 15.264 4.861 -17.311 1.00 92.88 192 GLY A C 1
ATOM 1532 O O . GLY A 1 192 ? 15.612 5.697 -18.151 1.00 92.88 192 GLY A O 1
ATOM 1533 N N . ASN A 1 193 ? 13.979 4.728 -16.957 1.00 94.56 193 ASN A N 1
ATOM 1534 C CA . ASN A 1 193 ? 12.948 5.650 -17.436 1.00 94.56 193 ASN A CA 1
ATOM 1535 C C . ASN A 1 193 ? 12.965 6.956 -16.621 1.00 94.56 193 ASN A C 1
ATOM 1537 O O . ASN A 1 193 ? 12.339 7.062 -15.572 1.00 94.56 193 ASN A O 1
ATOM 1541 N N . ASN A 1 194 ? 13.632 7.971 -17.171 1.00 92.00 194 ASN A N 1
ATOM 1542 C CA . ASN A 1 194 ? 13.717 9.322 -16.604 1.00 92.00 194 ASN A CA 1
ATOM 1543 C C . ASN A 1 194 ? 12.670 10.301 -17.171 1.00 92.00 194 ASN A C 1
ATOM 1545 O O . ASN A 1 194 ? 12.798 11.511 -16.991 1.00 92.00 194 ASN A O 1
ATOM 1549 N N . SER A 1 195 ? 11.680 9.813 -17.921 1.00 95.19 195 SER A N 1
ATOM 1550 C CA . SER A 1 195 ? 10.653 10.669 -18.517 1.00 95.19 195 SER A CA 1
ATOM 1551 C C . SER A 1 195 ? 9.553 11.029 -17.516 1.00 95.19 195 SER A C 1
ATOM 1553 O O . SER A 1 195 ? 9.381 10.382 -16.483 1.00 95.19 195 SER A O 1
ATOM 1555 N N . ASP A 1 196 ? 8.732 12.017 -17.864 1.00 94.88 196 ASP A N 1
ATOM 1556 C CA . ASP A 1 196 ? 7.560 12.380 -17.062 1.00 94.88 196 ASP A CA 1
ATOM 1557 C C . ASP A 1 196 ? 6.432 11.337 -17.128 1.00 94.88 196 ASP A C 1
ATOM 1559 O O . ASP A 1 196 ? 5.489 11.409 -16.342 1.00 94.88 196 ASP A O 1
ATOM 1563 N N . GLN A 1 197 ? 6.513 10.367 -18.044 1.00 96.88 197 GLN A N 1
ATOM 1564 C CA . GLN A 1 197 ? 5.472 9.366 -18.264 1.00 96.88 197 GLN A CA 1
ATOM 1565 C C . GLN A 1 197 ? 5.866 8.010 -17.669 1.00 96.88 197 GLN A C 1
ATOM 1567 O O . GLN A 1 197 ? 6.992 7.545 -17.885 1.00 96.88 197 GLN A O 1
ATOM 1572 N N . PRO A 1 198 ? 4.949 7.341 -16.948 1.00 97.38 198 PRO A N 1
ATOM 1573 C CA . PRO A 1 198 ? 5.237 6.030 -16.397 1.00 97.38 198 PRO A CA 1
ATOM 1574 C C . PRO A 1 198 ? 5.470 5.013 -17.508 1.00 97.38 198 PRO A C 1
ATOM 1576 O O . PRO A 1 198 ? 4.912 5.103 -18.599 1.00 97.38 198 PRO A O 1
ATOM 1579 N N . THR A 1 199 ? 6.276 4.004 -17.195 1.00 97.38 199 THR A N 1
ATOM 1580 C CA . THR A 1 199 ? 6.478 2.851 -18.083 1.00 97.38 199 THR A CA 1
ATOM 1581 C C . THR A 1 199 ? 5.195 2.040 -18.177 1.00 97.38 199 THR A C 1
ATOM 1583 O O . THR A 1 199 ? 4.770 1.660 -19.262 1.00 97.38 199 THR A O 1
ATOM 1586 N N . VAL A 1 200 ? 4.557 1.817 -17.025 1.00 96.50 200 VAL A N 1
ATOM 1587 C CA . VAL A 1 200 ? 3.261 1.152 -16.921 1.00 96.50 200 VAL A CA 1
ATOM 1588 C C . VAL A 1 200 ? 2.415 1.797 -15.832 1.00 96.50 200 VAL A C 1
ATOM 1590 O O . VAL A 1 200 ? 2.931 2.341 -14.854 1.00 96.50 200 VAL A O 1
ATOM 1593 N N . SER A 1 201 ? 1.099 1.712 -15.999 1.00 96.69 201 SER A N 1
ATOM 1594 C CA . SER A 1 201 ? 0.119 2.104 -14.987 1.00 96.69 201 SER A CA 1
ATOM 1595 C C . SER A 1 201 ? -0.761 0.901 -14.688 1.00 96.69 201 SER A C 1
ATOM 1597 O O . SER A 1 201 ? -1.440 0.404 -15.584 1.00 96.69 201 SER A O 1
ATOM 1599 N N . ILE A 1 202 ? -0.710 0.406 -13.454 1.00 94.56 202 ILE A N 1
ATOM 1600 C CA . ILE A 1 202 ? -1.325 -0.865 -13.065 1.00 94.56 202 ILE A CA 1
ATOM 1601 C C . ILE A 1 202 ? -2.428 -0.595 -12.042 1.00 94.56 202 ILE A C 1
ATOM 1603 O O . ILE A 1 202 ? -2.144 -0.011 -10.990 1.00 94.56 202 ILE A O 1
ATOM 1607 N N . PRO A 1 203 ? -3.677 -1.019 -12.298 1.00 93.94 203 PRO A N 1
ATOM 1608 C CA . PRO A 1 203 ? -4.705 -1.007 -11.273 1.00 93.94 203 PRO A CA 1
ATOM 1609 C C . PRO A 1 203 ? -4.377 -2.049 -10.200 1.00 93.94 203 PRO A C 1
ATOM 1611 O O . PRO A 1 203 ? -4.027 -3.193 -10.500 1.00 93.94 203 PRO A O 1
ATOM 1614 N N . LEU A 1 204 ? -4.522 -1.659 -8.940 1.00 94.19 204 LEU A N 1
ATOM 1615 C CA . LEU A 1 204 ? -4.349 -2.538 -7.797 1.00 94.19 204 LEU A CA 1
ATOM 1616 C C . LEU A 1 204 ? -5.433 -2.333 -6.751 1.00 94.19 204 LEU A C 1
ATOM 1618 O O . LEU A 1 204 ? -6.125 -1.311 -6.709 1.00 94.19 204 LEU A O 1
ATOM 1622 N N . SER A 1 205 ? -5.555 -3.318 -5.873 1.00 95.25 205 SER A N 1
ATOM 1623 C CA . SER A 1 205 ? -6.339 -3.205 -4.655 1.00 95.25 205 SER A CA 1
ATOM 1624 C C . SER A 1 205 ? -5.542 -3.692 -3.463 1.00 95.25 205 SER A C 1
ATOM 1626 O O . SER A 1 205 ? -4.831 -4.695 -3.552 1.00 95.25 205 SER A O 1
ATOM 1628 N N . MET A 1 206 ? -5.682 -2.981 -2.348 1.00 96.38 206 MET A N 1
ATOM 1629 C CA . MET A 1 206 ? -5.227 -3.463 -1.053 1.00 96.38 206 MET A CA 1
ATOM 1630 C C . MET A 1 206 ? -6.422 -3.666 -0.137 1.00 96.38 206 MET A C 1
ATOM 1632 O O . MET A 1 206 ? -7.356 -2.866 -0.135 1.00 96.38 206 MET A O 1
ATOM 1636 N N . VAL A 1 207 ? -6.373 -4.740 0.638 1.00 96.81 207 VAL A N 1
ATOM 1637 C CA . VAL A 1 207 ? -7.267 -4.962 1.774 1.00 96.81 207 VAL A CA 1
ATOM 1638 C C . VAL A 1 207 ? -6.381 -4.963 3.003 1.00 96.81 207 VAL A C 1
ATOM 1640 O O . VAL A 1 207 ? -5.397 -5.696 3.039 1.00 96.81 207 VAL A O 1
ATOM 1643 N N . CYS A 1 208 ? -6.684 -4.116 3.974 1.00 97.75 208 CYS A N 1
ATOM 1644 C CA . CYS A 1 208 ? -5.849 -3.913 5.144 1.00 97.75 208 CYS A CA 1
ATOM 1645 C C . CYS A 1 208 ? -6.702 -4.017 6.400 1.00 97.75 208 CYS A C 1
ATOM 1647 O O . CYS A 1 208 ? -7.644 -3.243 6.546 1.00 97.75 208 CYS A O 1
ATOM 1649 N N . LYS A 1 209 ? -6.314 -4.875 7.341 1.00 97.75 209 LYS A N 1
ATOM 1650 C CA . LYS A 1 209 ? -6.824 -4.822 8.708 1.00 97.75 209 LYS A CA 1
ATOM 1651 C C . LYS A 1 209 ? -5.948 -3.877 9.524 1.00 97.75 209 LYS A C 1
ATOM 1653 O O . LYS A 1 209 ? -4.739 -4.083 9.657 1.00 97.75 209 LYS A O 1
ATOM 1658 N N . ILE A 1 210 ? -6.551 -2.810 10.037 1.00 96.88 210 ILE A N 1
ATOM 1659 C CA . ILE A 1 210 ? -5.887 -1.744 10.790 1.00 96.88 210 ILE A CA 1
ATOM 1660 C C . ILE A 1 210 ? -6.329 -1.825 12.248 1.00 96.88 210 ILE A C 1
ATOM 1662 O O . ILE A 1 210 ? -7.517 -1.883 12.558 1.00 96.88 210 ILE A O 1
ATOM 1666 N N . SER A 1 211 ? -5.359 -1.804 13.155 1.00 94.56 211 SER A N 1
ATOM 1667 C CA . SER A 1 211 ? -5.580 -1.872 14.599 1.00 94.56 211 SER A CA 1
ATOM 1668 C C . SER A 1 211 ? -4.873 -0.728 15.315 1.00 94.56 211 SER A C 1
ATOM 1670 O O . SER A 1 211 ? -3.951 -0.112 14.773 1.00 94.56 211 SER A O 1
ATOM 1672 N N . ALA A 1 212 ? -5.301 -0.447 16.544 1.00 92.25 212 ALA A N 1
ATOM 1673 C CA . ALA A 1 212 ? -4.573 0.460 17.418 1.00 92.25 212 ALA A CA 1
ATOM 1674 C C . ALA A 1 212 ? -3.187 -0.116 17.752 1.00 92.25 212 ALA A C 1
ATOM 1676 O O . ALA A 1 212 ? -3.035 -1.318 17.981 1.00 92.25 212 ALA A O 1
ATOM 1677 N N . ASN A 1 213 ? -2.185 0.755 17.820 1.00 83.62 213 ASN A N 1
ATOM 1678 C CA . ASN A 1 213 ? -0.870 0.439 18.349 1.00 83.62 213 ASN A CA 1
ATOM 1679 C C . ASN A 1 213 ? -0.493 1.459 19.428 1.00 83.62 213 ASN A C 1
ATOM 1681 O O . ASN A 1 213 ? -0.499 2.666 19.197 1.00 83.62 213 ASN A O 1
ATOM 1685 N N . ASN A 1 214 ? -0.142 0.949 20.607 1.00 68.56 214 ASN A N 1
ATOM 1686 C CA . ASN A 1 214 ? 0.245 1.755 21.763 1.00 68.56 214 ASN A CA 1
ATOM 1687 C C . ASN A 1 214 ? 1.771 1.851 21.934 1.00 68.56 214 ASN A C 1
ATOM 1689 O O . ASN A 1 214 ? 2.250 2.334 22.960 1.00 68.56 214 ASN A O 1
ATOM 1693 N N . THR A 1 215 ? 2.553 1.358 20.970 1.00 69.69 215 THR A N 1
ATOM 1694 C CA . THR A 1 215 ? 4.016 1.435 21.015 1.00 69.69 215 THR A CA 1
ATOM 1695 C C . THR A 1 215 ? 4.514 2.806 20.543 1.00 69.69 215 THR A C 1
ATOM 1697 O O . THR A 1 215 ? 3.919 3.429 19.662 1.00 69.69 215 THR A O 1
ATOM 1700 N N . PRO A 1 216 ? 5.622 3.320 21.106 1.00 61.19 216 PRO A N 1
ATOM 1701 C CA . PRO A 1 216 ? 6.242 4.540 20.604 1.00 61.19 216 PRO A CA 1
ATOM 1702 C C . PRO A 1 216 ? 6.620 4.408 19.118 1.00 61.19 216 PRO A C 1
ATOM 1704 O O . PRO A 1 216 ? 7.123 3.366 18.702 1.00 61.19 216 PRO A O 1
ATOM 1707 N N . ARG A 1 217 ? 6.469 5.502 18.351 1.00 64.50 217 ARG A N 1
ATOM 1708 C CA . ARG A 1 217 ? 6.821 5.648 16.913 1.00 64.50 217 ARG A CA 1
ATOM 1709 C C . ARG A 1 217 ? 5.827 5.085 15.888 1.00 64.50 217 ARG A C 1
ATOM 1711 O O . ARG A 1 217 ? 6.147 5.032 14.701 1.00 64.50 217 ARG A O 1
ATOM 1718 N N . THR A 1 218 ? 4.624 4.707 16.298 1.00 71.31 218 THR A N 1
ATOM 1719 C CA . THR A 1 218 ? 3.565 4.313 15.357 1.00 71.31 218 THR A CA 1
ATOM 1720 C C . THR A 1 218 ? 2.884 5.521 14.751 1.00 71.31 218 THR A C 1
ATOM 1722 O O . THR A 1 218 ? 2.527 6.465 15.462 1.00 71.31 218 THR A O 1
ATOM 1725 N N . VAL A 1 219 ? 2.668 5.480 13.440 1.00 77.75 219 VAL A N 1
ATOM 1726 C CA . VAL A 1 219 ? 2.035 6.568 12.696 1.00 77.75 219 VAL A CA 1
ATOM 1727 C C . VAL A 1 219 ? 0.589 6.726 13.166 1.00 77.75 219 VAL A C 1
ATOM 1729 O O . VAL A 1 219 ? -0.250 5.862 12.934 1.00 77.75 219 VAL A O 1
ATOM 1732 N N . GLY A 1 220 ? 0.301 7.818 13.877 1.00 81.94 220 GLY A N 1
ATOM 1733 C CA . GLY A 1 220 ? -1.047 8.112 14.374 1.00 81.94 220 GLY A CA 1
ATOM 1734 C C . GLY A 1 220 ? -1.609 7.095 15.376 1.00 81.94 220 GLY A C 1
ATOM 1735 O O . GLY A 1 220 ? -2.824 7.028 15.526 1.00 81.94 220 GLY A O 1
ATOM 1736 N N . GLY A 1 221 ? -0.759 6.297 16.038 1.00 90.50 221 GLY A N 1
ATOM 1737 C CA . GLY A 1 221 ? -1.211 5.248 16.966 1.00 90.50 221 GLY A CA 1
ATOM 1738 C C . GLY A 1 221 ? -1.897 4.062 16.278 1.00 90.50 221 GLY A C 1
ATOM 1739 O O . GLY A 1 221 ? -2.686 3.365 16.911 1.00 90.50 221 GLY A O 1
ATOM 1740 N N . LEU A 1 222 ? -1.641 3.851 14.983 1.00 94.50 222 LEU A N 1
ATOM 1741 C CA . LEU A 1 222 ? -2.218 2.773 14.180 1.00 94.50 222 LEU A CA 1
ATOM 1742 C C . LEU A 1 222 ? -1.132 1.863 13.598 1.00 94.50 222 LEU A C 1
ATOM 1744 O O . LEU A 1 222 ? 0.032 2.251 13.473 1.00 94.50 222 LEU A O 1
ATOM 1748 N N . GLN A 1 223 ? -1.537 0.648 13.235 1.00 94.81 223 GLN A N 1
ATOM 1749 C CA . GLN A 1 223 ? -0.711 -0.335 12.537 1.00 94.81 223 GLN A CA 1
ATOM 1750 C C . GLN A 1 223 ? -1.565 -1.253 11.657 1.00 94.81 223 GLN A C 1
ATOM 1752 O O . GLN A 1 223 ? -2.723 -1.536 11.976 1.00 94.81 223 GLN A O 1
ATOM 1757 N N . PHE A 1 224 ? -0.967 -1.795 10.603 1.00 96.12 224 PHE A N 1
ATOM 1758 C CA . PHE A 1 224 ? -1.494 -2.950 9.891 1.00 96.12 224 PHE A CA 1
ATOM 1759 C C . PHE A 1 224 ? -1.241 -4.222 10.699 1.00 96.12 224 PHE A C 1
ATOM 1761 O O . PHE A 1 224 ? -0.100 -4.510 11.064 1.00 96.12 224 PHE A O 1
ATOM 1768 N N . SER A 1 225 ? -2.294 -4.993 10.949 1.00 95.69 225 SER A N 1
ATOM 1769 C CA . SER A 1 225 ? -2.191 -6.361 11.467 1.00 95.69 225 SER A CA 1
ATOM 1770 C C . SER A 1 225 ? -2.258 -7.399 10.347 1.00 95.69 225 SER A C 1
ATOM 1772 O O . SER A 1 225 ? -1.673 -8.470 10.472 1.00 95.69 225 SER A O 1
ATOM 1774 N N . GLU A 1 226 ? -2.916 -7.080 9.234 1.00 97.31 226 GLU A N 1
ATOM 1775 C CA . GLU A 1 226 ? -3.009 -7.973 8.080 1.00 97.31 226 GLU A CA 1
ATOM 1776 C C . GLU A 1 226 ? -3.182 -7.161 6.797 1.00 97.31 226 GLU A C 1
ATOM 1778 O O . GLU A 1 226 ? -3.876 -6.141 6.795 1.00 97.31 226 GLU A O 1
ATOM 1783 N N . VAL A 1 227 ? -2.526 -7.571 5.714 1.00 97.62 227 VAL A N 1
ATOM 1784 C CA . VAL A 1 227 ? -2.587 -6.881 4.421 1.00 97.62 227 VAL A CA 1
ATOM 1785 C C . VAL A 1 227 ? -2.648 -7.893 3.291 1.00 97.62 227 VAL A C 1
ATOM 1787 O O . VAL A 1 227 ? -1.856 -8.826 3.257 1.00 97.62 227 VAL A O 1
ATOM 1790 N N . TRP A 1 228 ? -3.518 -7.657 2.317 1.00 96.94 228 TRP A N 1
ATOM 1791 C CA . TRP A 1 228 ? -3.516 -8.340 1.028 1.00 96.94 228 TRP A CA 1
ATOM 1792 C C . TRP A 1 228 ? -3.268 -7.333 -0.084 1.00 96.94 228 TRP A C 1
ATOM 1794 O O . TRP A 1 228 ? -3.920 -6.289 -0.130 1.00 96.94 228 TRP A O 1
ATOM 1804 N N . LEU A 1 229 ? -2.364 -7.666 -1.003 1.00 93.81 229 LEU A N 1
ATOM 1805 C CA . LEU A 1 229 ? -2.086 -6.876 -2.200 1.00 93.81 229 LEU A CA 1
ATOM 1806 C C . LEU A 1 229 ? -2.465 -7.663 -3.456 1.00 93.81 229 LEU A C 1
ATOM 1808 O O . LEU A 1 229 ? -1.965 -8.763 -3.673 1.00 93.81 229 LEU A O 1
ATOM 1812 N N . TYR A 1 230 ? -3.282 -7.053 -4.314 1.00 91.50 230 TYR A N 1
ATOM 1813 C CA . TYR A 1 230 ? -3.706 -7.607 -5.601 1.00 91.50 230 TYR A CA 1
ATOM 1814 C C . TYR A 1 230 ? -3.401 -6.609 -6.724 1.00 91.50 230 TYR A C 1
ATOM 1816 O O . TYR A 1 230 ? -3.897 -5.484 -6.678 1.00 91.50 230 TYR A O 1
ATOM 1824 N N . TRP A 1 231 ? -2.603 -6.987 -7.727 1.00 92.25 231 TRP A N 1
ATOM 1825 C CA . TRP A 1 231 ? -2.157 -6.092 -8.805 1.00 92.25 231 TRP A CA 1
ATOM 1826 C C . TRP A 1 231 ? -1.665 -6.855 -10.044 1.00 92.25 231 TRP A C 1
ATOM 1828 O O . TRP A 1 231 ? -0.906 -7.804 -9.944 1.00 92.25 231 TRP A O 1
ATOM 1838 N N . ASP A 1 232 ? -2.029 -6.447 -11.254 1.00 85.88 232 ASP A N 1
ATOM 1839 C CA . ASP A 1 232 ? -1.582 -7.186 -12.447 1.00 85.88 232 ASP A CA 1
ATOM 1840 C C . ASP A 1 232 ? -0.102 -6.916 -12.785 1.00 85.88 232 ASP A C 1
ATOM 1842 O O . ASP A 1 232 ? 0.235 -5.902 -13.396 1.00 85.88 232 ASP A O 1
ATOM 1846 N N . THR A 1 233 ? 0.792 -7.839 -12.416 1.00 87.69 233 THR A N 1
ATOM 1847 C CA . THR A 1 233 ? 2.235 -7.730 -12.691 1.00 87.69 233 THR A CA 1
ATOM 1848 C C . THR A 1 233 ? 2.625 -8.194 -14.094 1.00 87.69 233 THR A C 1
ATOM 1850 O O . THR A 1 233 ? 3.781 -8.032 -14.479 1.00 87.69 233 THR A O 1
ATOM 1853 N N . THR A 1 234 ? 1.694 -8.706 -14.907 1.00 89.44 234 THR A N 1
ATOM 1854 C CA . THR A 1 234 ? 1.988 -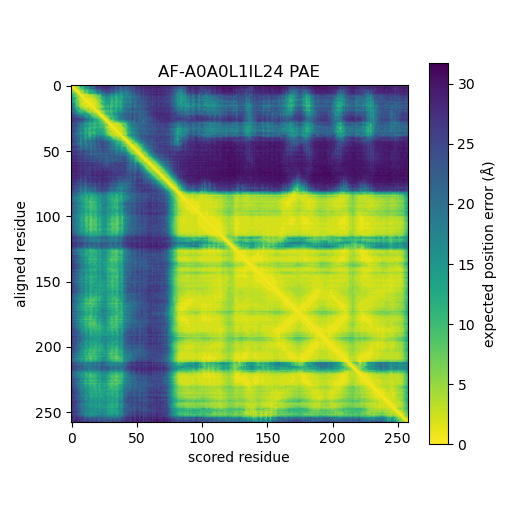9.189 -16.271 1.00 89.44 234 THR A CA 1
ATOM 1855 C C . THR A 1 234 ? 2.589 -8.085 -17.139 1.00 89.44 234 THR A C 1
ATOM 1857 O O . THR A 1 234 ? 3.519 -8.320 -17.909 1.00 89.44 234 THR A O 1
ATOM 1860 N N . SER A 1 235 ? 2.116 -6.849 -16.958 1.00 90.56 235 SER A N 1
ATOM 1861 C CA . SER A 1 235 ? 2.623 -5.677 -17.683 1.00 90.56 235 SER A CA 1
ATOM 1862 C C . SER A 1 235 ? 4.079 -5.325 -17.335 1.00 90.56 235 SER A C 1
ATOM 1864 O O . SER A 1 235 ? 4.707 -4.565 -18.064 1.00 90.56 235 SER A O 1
ATOM 1866 N N . LEU A 1 236 ? 4.635 -5.877 -16.249 1.00 91.56 236 LEU A N 1
ATOM 1867 C CA . LEU A 1 236 ? 6.022 -5.653 -15.822 1.00 91.56 236 LEU A CA 1
ATOM 1868 C C . LEU A 1 236 ? 7.007 -6.640 -16.466 1.00 91.56 236 LEU A C 1
ATOM 1870 O O . LEU A 1 236 ? 8.197 -6.346 -16.519 1.00 91.56 236 LEU A O 1
ATOM 1874 N N . LEU A 1 237 ? 6.533 -7.767 -17.010 1.00 91.94 237 LEU A N 1
ATOM 1875 C CA . LEU A 1 237 ? 7.384 -8.816 -17.594 1.00 91.94 237 LEU A CA 1
ATOM 1876 C C . LEU A 1 237 ? 8.422 -8.314 -18.620 1.00 91.94 237 LEU A C 1
ATOM 1878 O O . LEU A 1 237 ? 9.540 -8.820 -18.600 1.00 91.94 237 LEU A O 1
ATOM 1882 N N . PRO A 1 238 ? 8.129 -7.332 -19.500 1.00 94.00 238 PRO A N 1
ATOM 1883 C CA . PRO A 1 238 ? 9.120 -6.846 -20.464 1.00 94.00 238 PRO A CA 1
ATOM 1884 C C . PRO A 1 238 ? 10.251 -6.008 -19.853 1.00 94.00 238 PRO A C 1
ATOM 1886 O O . PRO A 1 238 ? 11.238 -5.740 -20.536 1.00 94.00 238 PRO A O 1
ATOM 1889 N N . TYR A 1 239 ? 10.093 -5.545 -18.611 1.00 93.62 239 TYR A N 1
ATOM 1890 C CA . TYR A 1 239 ? 10.952 -4.525 -18.003 1.00 93.62 239 TYR A CA 1
ATOM 1891 C C . TYR A 1 239 ? 11.808 -5.050 -16.851 1.00 93.62 239 TYR A C 1
ATOM 1893 O O . TYR A 1 239 ? 12.755 -4.376 -16.450 1.00 93.62 239 TYR A O 1
ATOM 1901 N N . PHE A 1 240 ? 11.487 -6.234 -16.329 1.00 92.19 240 PHE A N 1
ATOM 1902 C CA . PHE A 1 240 ? 12.175 -6.828 -15.190 1.00 92.19 240 PHE A CA 1
ATOM 1903 C C . PHE A 1 240 ? 12.644 -8.249 -15.521 1.00 92.19 240 PHE A C 1
ATOM 1905 O O . PHE A 1 240 ? 11.932 -8.988 -16.206 1.00 92.19 240 PHE A O 1
ATOM 1912 N N . PRO A 1 241 ? 13.833 -8.657 -15.043 1.00 89.69 241 PRO A N 1
ATOM 1913 C CA . PRO A 1 241 ? 14.286 -10.040 -15.134 1.00 89.69 241 PRO A CA 1
ATOM 1914 C C . PRO A 1 241 ? 13.291 -11.013 -14.491 1.00 89.69 241 PRO A C 1
ATOM 1916 O O . PRO A 1 241 ? 12.655 -10.689 -13.492 1.00 89.69 241 PRO A O 1
ATOM 1919 N N . ALA A 1 242 ? 13.185 -12.233 -15.019 1.00 85.88 242 ALA A N 1
ATOM 1920 C CA . ALA A 1 242 ? 12.242 -13.234 -14.507 1.00 85.88 242 ALA A CA 1
ATOM 1921 C C . ALA A 1 242 ? 12.496 -13.640 -13.038 1.00 85.88 242 ALA A C 1
ATOM 1923 O O . ALA A 1 242 ? 11.597 -14.153 -12.377 1.00 85.88 242 ALA A O 1
ATOM 1924 N N . ASP A 1 243 ? 13.713 -13.433 -12.539 1.00 85.62 243 ASP A N 1
ATOM 1925 C CA . ASP A 1 243 ? 14.141 -13.686 -11.163 1.00 85.62 243 ASP A CA 1
ATOM 1926 C C . ASP A 1 243 ? 14.057 -12.450 -10.250 1.00 85.62 243 ASP A C 1
ATOM 1928 O O . ASP A 1 243 ? 14.437 -12.532 -9.080 1.00 85.62 243 ASP A O 1
ATOM 1932 N N . SER A 1 244 ? 13.542 -11.319 -10.744 1.00 88.25 244 SER A N 1
ATOM 1933 C CA . SER A 1 244 ? 13.381 -10.108 -9.939 1.00 88.25 244 SER A CA 1
ATOM 1934 C C . SER A 1 244 ? 12.362 -10.299 -8.812 1.00 88.25 244 SER A C 1
ATOM 1936 O O . SER A 1 244 ? 11.452 -11.131 -8.895 1.00 88.25 244 SER A O 1
ATOM 1938 N N . VAL A 1 245 ? 12.469 -9.512 -7.737 1.00 87.06 245 VAL A N 1
ATOM 1939 C CA . VAL A 1 245 ? 11.555 -9.624 -6.584 1.00 87.06 245 VAL A CA 1
ATOM 1940 C C . VAL A 1 245 ? 10.116 -9.283 -6.971 1.00 87.06 245 VAL A C 1
ATOM 1942 O O . VAL A 1 245 ? 9.177 -9.843 -6.407 1.00 87.06 245 VAL A O 1
ATOM 1945 N N . VAL A 1 246 ? 9.945 -8.418 -7.972 1.00 85.00 246 VAL A N 1
ATOM 1946 C CA . VAL A 1 246 ? 8.650 -8.037 -8.553 1.00 85.00 246 VAL A CA 1
ATOM 1947 C C . VAL A 1 246 ? 7.913 -9.233 -9.164 1.00 85.00 246 VAL A C 1
ATOM 1949 O O . VAL A 1 246 ? 6.684 -9.296 -9.089 1.00 85.00 246 VAL A O 1
ATOM 1952 N N . LEU A 1 247 ? 8.650 -10.176 -9.757 1.00 86.62 247 LEU A N 1
ATOM 1953 C CA . LEU A 1 247 ? 8.105 -11.317 -10.502 1.00 86.62 247 LEU A CA 1
ATOM 1954 C C . LEU A 1 247 ? 8.285 -12.662 -9.782 1.00 86.62 247 LEU A C 1
ATOM 1956 O O . LEU A 1 247 ? 7.664 -13.655 -10.163 1.00 86.62 247 LEU A O 1
ATOM 1960 N N . SER A 1 248 ? 9.107 -12.703 -8.732 1.00 83.31 248 SER A N 1
ATOM 1961 C CA . SER A 1 248 ? 9.389 -13.911 -7.961 1.00 83.31 248 SER A CA 1
ATOM 1962 C C . SER A 1 248 ? 8.118 -14.493 -7.348 1.00 83.31 248 SER A C 1
ATOM 1964 O O . SER A 1 248 ? 7.334 -13.788 -6.720 1.00 83.31 248 SER A O 1
ATOM 1966 N N . SER A 1 249 ? 7.952 -15.813 -7.448 1.00 81.75 249 SER A N 1
ATOM 1967 C CA . SER A 1 249 ? 6.935 -16.589 -6.724 1.00 81.75 249 SER A CA 1
ATOM 1968 C C . SER A 1 249 ? 7.492 -17.264 -5.462 1.00 81.75 249 SER A C 1
ATOM 1970 O O . SER A 1 249 ? 6.884 -18.191 -4.930 1.00 81.75 249 SER A O 1
ATOM 1972 N N . ARG A 1 250 ? 8.696 -16.877 -5.026 1.00 82.81 250 ARG A N 1
ATOM 1973 C CA . ARG A 1 250 ? 9.396 -17.448 -3.869 1.00 82.81 250 ARG A CA 1
ATOM 1974 C C . ARG A 1 250 ? 9.623 -16.386 -2.808 1.00 82.81 250 ARG A C 1
ATOM 1976 O O . ARG A 1 250 ? 9.860 -15.222 -3.137 1.00 82.81 250 ARG A O 1
ATOM 1983 N N . ASN A 1 251 ? 9.625 -16.809 -1.547 1.00 82.88 251 ASN A N 1
ATOM 1984 C CA . ASN A 1 251 ? 10.075 -15.951 -0.465 1.00 82.88 251 ASN A CA 1
ATOM 1985 C C . ASN A 1 251 ? 11.574 -15.654 -0.649 1.00 82.88 251 ASN A C 1
ATOM 1987 O O . ASN A 1 251 ? 12.379 -16.555 -0.890 1.00 82.88 251 ASN A O 1
ATOM 1991 N N . ILE A 1 252 ? 11.939 -14.373 -0.593 1.00 82.56 252 ILE A N 1
ATOM 1992 C CA . ILE A 1 252 ? 13.317 -13.918 -0.813 1.00 82.56 252 ILE A CA 1
ATOM 1993 C C . ILE A 1 252 ? 14.243 -14.314 0.344 1.00 82.56 252 ILE A C 1
ATOM 1995 O O . ILE A 1 252 ? 15.434 -14.499 0.124 1.00 82.56 252 ILE A O 1
ATOM 1999 N N . PHE A 1 253 ? 13.696 -14.511 1.546 1.00 83.75 253 PHE A N 1
ATOM 2000 C CA . PHE A 1 253 ? 14.464 -14.890 2.732 1.00 83.75 253 PHE A CA 1
ATOM 2001 C C . PHE A 1 253 ? 14.786 -16.390 2.776 1.00 83.75 253 PHE A C 1
ATOM 2003 O O . PHE A 1 253 ? 15.742 -16.790 3.433 1.00 83.75 253 PHE A O 1
ATOM 2010 N N . ASP A 1 254 ? 14.071 -17.218 2.009 1.00 79.19 254 ASP A N 1
ATOM 2011 C CA . ASP A 1 254 ? 14.385 -18.648 1.877 1.00 79.19 254 ASP A CA 1
ATOM 2012 C C . ASP A 1 254 ? 15.660 -18.888 1.044 1.00 79.19 254 ASP A C 1
ATOM 2014 O O . ASP A 1 254 ? 16.241 -19.974 1.081 1.00 79.19 254 ASP A O 1
ATOM 2018 N N . GLN A 1 255 ? 16.097 -17.895 0.259 1.00 59.03 255 GLN A N 1
ATOM 2019 C CA . GLN A 1 255 ? 17.256 -18.014 -0.633 1.00 59.03 255 GLN A CA 1
ATOM 2020 C C . GLN A 1 255 ? 18.587 -17.700 0.061 1.00 59.03 255 GLN A C 1
ATOM 2022 O O . GLN A 1 255 ? 19.614 -18.231 -0.351 1.00 59.03 255 GLN A O 1
ATOM 2027 N N . GLU A 1 256 ? 18.567 -16.880 1.113 1.00 55.19 256 GLU A N 1
ATOM 2028 C CA . GLU A 1 256 ? 19.764 -16.445 1.853 1.00 55.19 256 GLU A CA 1
ATOM 2029 C C . GLU A 1 256 ? 20.186 -17.446 2.947 1.00 55.19 256 GLU A C 1
ATOM 2031 O O . GLU A 1 256 ? 21.237 -17.294 3.561 1.00 55.19 256 GLU A O 1
ATOM 2036 N N . ALA A 1 257 ? 19.398 -18.504 3.171 1.00 51.22 257 ALA A N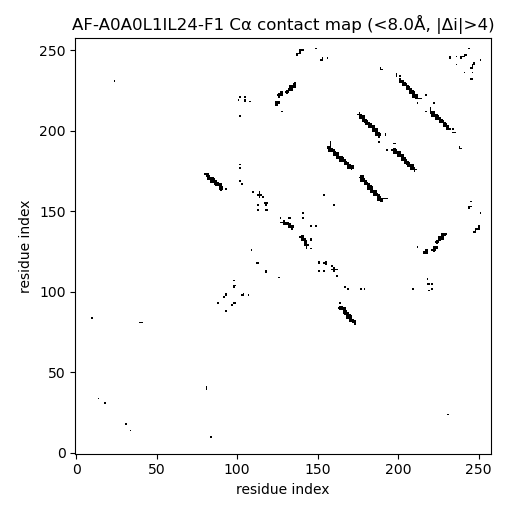 1
ATOM 2037 C CA . ALA A 1 257 ? 19.674 -19.566 4.142 1.00 51.22 257 ALA A CA 1
ATOM 2038 C C . ALA A 1 257 ? 20.570 -20.707 3.598 1.00 51.22 257 ALA A C 1
ATOM 2040 O O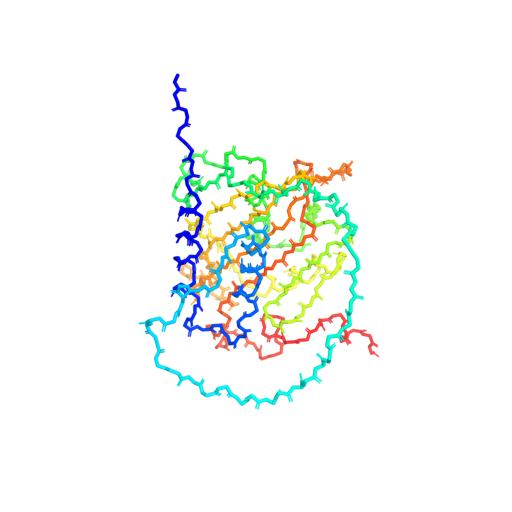 . ALA A 1 257 ? 20.543 -21.819 4.133 1.00 51.22 257 ALA A O 1
ATOM 2041 N N . LYS A 1 258 ? 21.337 -20.464 2.529 1.00 37.34 258 LYS A N 1
ATOM 2042 C CA . LYS A 1 258 ? 22.294 -21.414 1.933 1.00 37.34 258 LYS A CA 1
ATOM 2043 C C . LYS A 1 258 ? 23.706 -20.857 1.950 1.00 37.34 258 LYS A C 1
ATOM 2045 O O . LYS A 1 258 ? 24.621 -21.678 2.174 1.00 37.34 258 LYS A O 1
#

Secondary structure (DSSP, 8-state):
-------HHHHHHHHHHHHHHHTTT-SS-HHHHHHHHHHHTT---GGG-SSSS--PPP-------------------------EEEEEEEHHHHHHH---SHHHHHHHHHHHHHTSTTTTSS---B-EEEEEEEE-TTS-EEEGGGHHHHHHHHHHT-SEEEEEEEEEEEEE-TTS-EEEEEEEEEEEE-TT--SSS-SEEEEEEEEEEEEE--STTBGGGEEEEEEEEEE-GGGGTTTS-TTSTTT--S-STTTS--

pLDDT: mean 73.31, std 25.45, range [22.05, 97.75]

Mean predicted aligned error: 13.42 Å

Foldseek 3Di:
DDDDPPDPVVVVVVVVVVCVVPVVDQDDCVVVVVVVVLVPLVPDDPPPPPPPDDDDDDDDDDDDDDDDDDDDDPPPPDPSWDKAWPDKDFLVRCVVPNDPDLVSVLVVVVQVLLQDDPNPVDDDQAAADQQAWEQESLRDIAGRPRVSVLSCQQSVQFPGKDKRWGMWIWIAGPVRKIWIKTWIWMFTAGPPPPDPHGLDTKIKMKIFTKDAAPDPRHRSRIHTRYMYIGIDCVSVVVRDDCCGSSNDSDRPVVVVPD

Solvent-accessible surface area (backbone atoms only — not comparable to full-atom values): 15685 Å² total; per-residue (Å²): 134,86,80,79,78,83,54,72,67,58,59,56,48,55,53,52,56,53,48,68,73,48,67,82,77,62,90,71,63,56,65,57,50,50,56,44,53,76,50,54,74,68,73,74,79,86,78,83,77,76,85,83,70,88,83,77,90,78,88,82,80,88,79,90,78,82,93,74,92,78,80,88,73,85,73,79,77,68,81,84,72,70,77,37,82,75,46,74,46,43,23,69,56,35,72,75,69,44,63,90,46,71,67,48,44,42,51,50,52,50,54,51,52,73,36,39,86,64,61,83,80,52,87,75,70,42,53,59,33,77,80,13,40,36,39,42,74,67,75,42,75,32,48,26,82,49,38,60,64,48,48,41,54,43,53,63,62,38,64,42,50,46,76,46,57,53,34,40,38,34,29,41,39,93,90,70,31,34,41,38,40,37,35,32,37,39,34,33,16,42,70,87,53,84,62,98,63,58,72,45,75,35,61,33,37,41,42,33,36,35,36,82,37,91,58,91,72,30,54,92,39,31,24,33,48,34,37,38,46,43,62,68,59,73,84,46,57,91,74,48,62,79,82,33,73,80,62,40,72,62,64,74,71,72,66,75,78,115